Protein AF-A0A1T2L8G4-F1 (afdb_monomer_lite)

Secondary structure (DSSP, 8-state):
--HHHHHHHHHHHHHHHHHT--EEEEEEEEESS---HHHHHHHHHHHHHHHHHHHH-TTTTTTT---EEEEEEEE--TTGGGSGGGTTHHHHHTT----SSSPPEEEEEEEE--TTTTT--HHHHHHHHHHHHTT-EEE-TTS-EEESEEEEEEEEEE-S-HHHHHHHHHHHHHT-TT-EEEEEETTTT--TTTT---

Sequence (198 aa):
MNTNNINQLTNSYIEMITTNGPYRFMLTITPKYEISDNQMIQCTNLLLHFINRRLYGNKYGDNKRGLTGFIAAERQNKRSLNSECHTDINKMRKHLKFGSKQPPLHFHLLIKEDEKNSDFTTAQFRRFVAKHARKITRESSNGSYFNVFDVNGIDVTEIYDVNGISEYIAKNLENNESSSIHPFDFGGFCFIAEEIRR

pLDDT: mean 75.33, std 19.03, range [31.2, 96.62]

Structure (mmCIF, N/CA/C/O backbone):
data_AF-A0A1T2L8G4-F1
#
_entry.id   AF-A0A1T2L8G4-F1
#
loop_
_atom_site.group_PDB
_atom_site.id
_atom_site.type_symbol
_atom_site.label_atom_id
_atom_site.label_alt_id
_atom_site.label_comp_id
_atom_site.label_asym_id
_atom_site.label_entity_id
_atom_site.label_seq_id
_atom_site.pdbx_PDB_ins_code
_atom_site.Cartn_x
_atom_site.Cartn_y
_atom_site.Cartn_z
_atom_site.occupancy
_atom_site.B_iso_or_equiv
_atom_site.auth_seq_id
_atom_site.auth_comp_id
_atom_site.auth_asym_id
_atom_site.auth_atom_id
_atom_site.pdbx_PDB_model_num
ATOM 1 N N . MET A 1 1 ? 27.817 -1.431 11.817 1.00 50.62 1 MET A N 1
ATOM 2 C CA . MET A 1 1 ? 27.063 -0.546 12.735 1.00 50.62 1 MET A CA 1
ATOM 3 C C . MET A 1 1 ? 27.129 -1.125 14.145 1.00 50.62 1 MET A C 1
ATOM 5 O O . MET A 1 1 ? 27.208 -2.339 14.266 1.00 50.62 1 MET A O 1
ATOM 9 N N . ASN A 1 2 ? 27.178 -0.288 15.187 1.00 49.03 2 ASN A N 1
ATOM 10 C CA . ASN A 1 2 ? 27.258 -0.728 16.587 1.00 49.03 2 ASN A CA 1
ATOM 11 C C . ASN A 1 2 ? 25.889 -1.273 17.047 1.00 49.03 2 ASN A C 1
ATOM 13 O O . ASN A 1 2 ? 24.879 -0.616 16.799 1.00 49.03 2 ASN A O 1
ATOM 17 N N . THR A 1 3 ? 25.840 -2.429 17.713 1.00 59.25 3 THR A N 1
ATOM 18 C CA . THR A 1 3 ? 24.593 -3.117 18.118 1.00 59.25 3 THR A CA 1
ATOM 19 C C . THR A 1 3 ? 23.676 -2.227 18.966 1.00 59.25 3 THR A C 1
ATOM 21 O O . THR A 1 3 ? 22.457 -2.274 18.830 1.00 59.25 3 THR A O 1
ATOM 24 N N . ASN A 1 4 ? 24.261 -1.335 19.772 1.00 62.06 4 ASN A N 1
ATOM 25 C CA . ASN A 1 4 ? 23.514 -0.379 20.594 1.00 62.06 4 ASN A CA 1
ATOM 26 C C . ASN A 1 4 ? 22.752 0.674 19.766 1.00 62.06 4 ASN A C 1
ATOM 28 O O . ASN A 1 4 ? 21.673 1.087 20.175 1.00 62.06 4 ASN A O 1
ATOM 32 N N . ASN A 1 5 ? 23.265 1.067 18.594 1.00 61.00 5 ASN A N 1
ATOM 33 C CA . ASN A 1 5 ? 22.595 2.038 17.718 1.00 61.00 5 ASN A CA 1
ATOM 34 C C . ASN A 1 5 ? 21.434 1.400 16.941 1.00 61.00 5 ASN A C 1
ATOM 36 O O . ASN A 1 5 ? 20.448 2.074 16.662 1.00 61.00 5 ASN A O 1
ATOM 40 N N . ILE A 1 6 ? 21.543 0.109 16.609 1.00 60.53 6 ILE A N 1
ATOM 41 C CA . ILE A 1 6 ? 20.490 -0.638 15.905 1.00 60.53 6 ILE A CA 1
ATOM 42 C C . ILE A 1 6 ? 19.274 -0.804 16.824 1.00 60.53 6 ILE A C 1
ATOM 44 O O . ILE A 1 6 ? 18.177 -0.394 16.463 1.00 60.53 6 ILE A O 1
ATOM 48 N N . ASN A 1 7 ? 19.489 -1.269 18.060 1.00 68.81 7 ASN A N 1
ATOM 49 C CA . ASN A 1 7 ? 18.409 -1.428 19.040 1.00 68.81 7 ASN A CA 1
ATOM 50 C C . ASN A 1 7 ? 17.695 -0.099 19.355 1.00 68.81 7 ASN A C 1
ATOM 52 O O . ASN A 1 7 ? 16.482 -0.074 19.548 1.00 68.81 7 ASN A O 1
ATOM 56 N N . GLN A 1 8 ? 18.431 1.018 19.394 1.00 70.06 8 GLN A N 1
ATOM 57 C CA . GLN A 1 8 ? 17.847 2.349 19.595 1.00 70.06 8 GLN A CA 1
ATOM 58 C C . GLN A 1 8 ? 16.968 2.787 18.416 1.00 70.06 8 GLN A C 1
ATOM 60 O O . GLN A 1 8 ? 15.869 3.295 18.635 1.00 70.06 8 GLN A O 1
ATOM 65 N N . LEU A 1 9 ? 17.417 2.561 17.178 1.00 67.81 9 LEU A N 1
ATOM 66 C CA . LEU A 1 9 ? 16.655 2.909 15.980 1.00 67.81 9 LEU A CA 1
ATOM 67 C C . LEU A 1 9 ? 15.356 2.092 15.884 1.00 67.81 9 LEU A C 1
ATOM 69 O O . LEU A 1 9 ? 14.286 2.646 15.641 1.00 67.81 9 LEU A O 1
ATOM 73 N N . THR A 1 10 ? 15.424 0.796 16.161 1.00 72.00 10 THR A N 1
ATOM 74 C CA . THR A 1 10 ? 14.270 -0.116 16.143 1.00 72.00 10 THR A CA 1
ATOM 75 C C . THR A 1 10 ? 13.221 0.271 17.168 1.00 72.00 10 THR A C 1
ATOM 77 O O . THR A 1 10 ? 12.044 0.383 16.827 1.00 72.00 10 THR A O 1
ATOM 80 N N . ASN A 1 11 ? 13.646 0.584 18.393 1.00 79.81 11 ASN A N 1
ATOM 81 C CA . ASN A 1 11 ? 12.738 1.090 19.417 1.00 79.81 11 ASN A CA 1
ATOM 82 C C . ASN A 1 11 ? 12.094 2.418 18.997 1.00 79.81 11 ASN A C 1
ATOM 84 O O . ASN A 1 11 ? 10.899 2.592 19.211 1.00 79.81 11 ASN A O 1
ATOM 88 N N . SER A 1 12 ? 12.839 3.313 18.333 1.00 77.44 12 SER A N 1
ATOM 89 C CA . SER A 1 12 ? 12.280 4.580 17.840 1.00 77.44 12 SER A CA 1
ATOM 90 C C . SER A 1 12 ? 11.215 4.380 16.753 1.00 77.44 12 SER A C 1
ATOM 92 O O . SER A 1 12 ? 10.204 5.080 16.748 1.00 77.44 12 SER A O 1
ATOM 94 N N . TYR A 1 13 ? 11.378 3.388 15.869 1.00 75.19 13 TYR A N 1
ATOM 95 C CA . TYR A 1 13 ? 10.356 3.052 14.874 1.00 75.19 13 TYR A CA 1
ATOM 96 C C . TYR A 1 13 ? 9.127 2.408 15.503 1.00 75.19 13 TYR A C 1
ATOM 98 O O . TYR A 1 13 ? 8.007 2.753 15.125 1.00 75.19 13 TYR A O 1
ATOM 106 N N . ILE A 1 14 ? 9.322 1.514 16.474 1.00 82.50 14 ILE A N 1
ATOM 107 C CA . ILE A 1 14 ? 8.217 0.910 17.219 1.00 82.50 14 ILE A CA 1
ATOM 108 C C . ILE A 1 14 ? 7.421 1.996 17.946 1.00 82.50 14 ILE A C 1
ATOM 110 O O . ILE A 1 14 ? 6.202 2.068 17.788 1.00 82.50 14 ILE A O 1
ATOM 114 N N . GLU A 1 15 ? 8.094 2.881 18.680 1.00 84.12 15 GLU A N 1
ATOM 115 C CA . GLU A 1 15 ? 7.474 4.008 19.382 1.00 84.12 15 GLU A CA 1
ATOM 116 C C . GLU A 1 15 ? 6.725 4.938 18.417 1.00 84.12 15 GLU A C 1
ATOM 118 O O . GLU A 1 15 ? 5.571 5.295 18.661 1.00 84.12 15 GLU A O 1
ATOM 123 N N . MET A 1 16 ? 7.335 5.278 17.279 1.00 80.62 16 MET A N 1
ATOM 124 C CA . MET A 1 16 ? 6.703 6.115 16.261 1.00 80.62 16 MET A CA 1
ATOM 125 C C . MET A 1 16 ? 5.426 5.471 15.706 1.00 80.62 16 MET A C 1
ATOM 127 O O . MET A 1 16 ? 4.393 6.140 15.637 1.00 80.62 16 MET A O 1
ATOM 131 N N . ILE A 1 17 ? 5.471 4.193 15.311 1.00 82.56 17 ILE A N 1
ATOM 132 C CA . ILE A 1 17 ? 4.307 3.500 14.747 1.00 82.56 17 ILE A CA 1
ATOM 133 C C . ILE A 1 17 ? 3.209 3.405 15.809 1.00 82.56 17 ILE A C 1
ATOM 135 O O . ILE A 1 17 ? 2.096 3.875 15.568 1.00 82.56 17 ILE A O 1
ATOM 139 N N . THR A 1 18 ? 3.519 2.863 16.987 1.00 84.56 18 THR A N 1
ATOM 140 C CA . THR A 1 18 ? 2.555 2.657 18.081 1.00 84.56 18 THR A CA 1
ATOM 141 C C . THR A 1 18 ? 1.878 3.956 18.525 1.00 84.56 18 THR A C 1
ATOM 143 O O . THR A 1 18 ? 0.653 3.988 18.644 1.00 84.56 18 THR A O 1
ATOM 146 N N . THR A 1 19 ? 2.630 5.052 18.665 1.00 85.19 19 THR A N 1
ATOM 147 C CA . THR A 1 19 ? 2.098 6.357 19.109 1.00 85.19 19 THR A CA 1
ATOM 148 C C . THR A 1 19 ? 1.169 7.006 18.082 1.00 85.19 19 THR A C 1
ATOM 150 O O . THR A 1 19 ? 0.283 7.780 18.439 1.00 85.19 19 THR A O 1
ATOM 153 N N . ASN A 1 20 ? 1.342 6.697 16.796 1.00 82.50 20 ASN A N 1
ATOM 154 C CA . ASN A 1 20 ? 0.561 7.303 15.719 1.00 82.50 20 ASN A CA 1
ATOM 155 C C . ASN A 1 20 ? -0.641 6.457 15.264 1.00 82.50 20 ASN A C 1
ATOM 157 O O . ASN A 1 20 ? -1.310 6.846 14.303 1.00 82.50 20 ASN A O 1
ATOM 161 N N . GLY A 1 21 ? -0.934 5.332 15.919 1.00 82.44 21 GLY A N 1
ATOM 162 C CA . GLY A 1 21 ? -2.142 4.543 15.663 1.00 82.44 21 GLY A CA 1
ATOM 163 C C . GLY A 1 21 ? -3.454 5.281 16.010 1.00 82.44 21 GLY A C 1
ATOM 164 O O . GLY A 1 21 ? -3.441 6.468 16.343 1.00 82.44 21 GLY A O 1
ATOM 165 N N . PRO A 1 22 ? -4.609 4.595 15.945 1.00 89.25 22 PRO A N 1
ATOM 166 C CA . PRO A 1 22 ? -4.771 3.186 15.586 1.00 89.25 22 PRO A CA 1
ATOM 167 C C . PRO A 1 22 ? -4.656 2.939 14.074 1.00 89.25 22 PRO A C 1
ATOM 169 O O . PRO A 1 22 ? -5.082 3.755 13.253 1.00 89.25 22 PRO A O 1
ATOM 172 N N . TYR A 1 23 ? -4.104 1.780 13.708 1.00 91.00 23 TYR A N 1
ATOM 173 C CA . TYR A 1 23 ? -4.125 1.279 12.332 1.00 91.00 23 TYR A CA 1
ATOM 174 C C . TYR A 1 23 ? -5.135 0.163 12.206 1.00 91.00 23 TYR A C 1
ATOM 176 O O . TYR A 1 23 ? -5.235 -0.686 13.086 1.00 91.00 23 TYR A O 1
ATOM 184 N N . ARG A 1 24 ? -5.827 0.145 11.073 1.00 93.56 24 ARG A N 1
ATOM 185 C CA . ARG A 1 24 ? -6.810 -0.886 10.769 1.00 93.56 24 ARG A CA 1
ATOM 186 C C . ARG A 1 24 ? -6.258 -1.940 9.829 1.00 93.56 24 ARG A C 1
ATOM 188 O O . ARG A 1 24 ? -6.464 -3.130 10.034 1.00 93.56 24 ARG A O 1
ATOM 195 N N . PHE A 1 25 ? -5.549 -1.505 8.792 1.00 95.38 25 PHE A N 1
ATOM 196 C CA . PHE A 1 25 ? -5.073 -2.392 7.739 1.00 95.38 25 PHE A CA 1
ATOM 197 C C . PHE A 1 25 ? -3.581 -2.224 7.497 1.00 95.38 25 PHE A C 1
ATOM 199 O O . PHE A 1 25 ? -3.076 -1.105 7.467 1.00 95.38 25 PHE A O 1
ATOM 206 N N . MET A 1 26 ? -2.899 -3.332 7.226 1.00 93.62 26 MET A N 1
ATOM 207 C CA . MET A 1 26 ? -1.628 -3.338 6.517 1.00 93.62 26 MET A CA 1
ATOM 208 C C . MET A 1 26 ? -1.886 -3.721 5.061 1.00 93.62 26 MET A C 1
ATOM 210 O O . MET A 1 26 ? -2.364 -4.819 4.784 1.00 93.62 26 MET A O 1
ATOM 214 N N . LEU A 1 27 ? -1.548 -2.836 4.127 1.00 93.69 27 LEU A N 1
ATOM 215 C CA . LEU A 1 27 ? -1.562 -3.094 2.690 1.00 93.69 27 LEU A CA 1
ATOM 216 C C . LEU A 1 27 ? -0.140 -3.399 2.211 1.00 93.69 27 LEU A C 1
ATOM 218 O O . LEU A 1 27 ? 0.740 -2.549 2.299 1.00 93.69 27 LEU A O 1
ATOM 222 N N . THR A 1 28 ? 0.067 -4.583 1.645 1.00 91.31 28 THR A N 1
ATOM 223 C CA . THR A 1 28 ? 1.329 -4.965 1.005 1.00 91.31 28 THR A CA 1
ATOM 224 C C . THR A 1 28 ? 1.201 -4.875 -0.513 1.00 91.31 28 THR A C 1
ATOM 226 O O . THR A 1 28 ? 0.259 -5.419 -1.093 1.00 91.31 28 THR A O 1
ATOM 229 N N . ILE A 1 29 ? 2.152 -4.199 -1.164 1.00 91.19 29 ILE A N 1
ATOM 230 C CA . ILE A 1 29 ? 2.175 -3.976 -2.616 1.00 91.19 29 ILE A CA 1
ATOM 231 C C . ILE A 1 29 ? 3.494 -4.489 -3.190 1.00 91.19 29 ILE A C 1
ATOM 233 O O . ILE A 1 29 ? 4.557 -3.944 -2.904 1.00 91.19 29 ILE A O 1
ATOM 237 N N . THR A 1 30 ? 3.410 -5.496 -4.055 1.00 88.12 30 THR A N 1
ATOM 238 C CA . THR A 1 30 ? 4.541 -6.107 -4.764 1.00 88.12 30 THR A CA 1
ATOM 239 C C . THR A 1 30 ? 4.331 -5.994 -6.279 1.00 88.12 30 THR A C 1
ATOM 241 O O . THR A 1 30 ? 3.253 -6.346 -6.775 1.00 88.12 30 THR A O 1
ATOM 244 N N . PRO A 1 31 ? 5.325 -5.520 -7.052 1.00 86.88 31 PRO A N 1
ATOM 245 C CA . PRO A 1 31 ? 5.187 -5.416 -8.498 1.00 86.88 31 PRO A CA 1
ATOM 246 C C . PRO A 1 31 ? 5.194 -6.801 -9.169 1.00 86.88 31 PRO A C 1
ATOM 248 O O . PRO A 1 31 ? 5.891 -7.725 -8.755 1.00 86.88 31 PRO A O 1
ATOM 251 N N . LYS A 1 32 ? 4.422 -6.935 -10.253 1.00 84.56 32 LYS A N 1
ATOM 252 C CA . LYS A 1 32 ? 4.339 -8.140 -11.098 1.00 84.56 32 LYS A CA 1
ATOM 253 C C . LYS A 1 32 ? 5.574 -8.334 -11.976 1.00 84.56 32 LYS A C 1
ATOM 255 O O . LYS A 1 32 ? 5.778 -9.416 -12.507 1.00 84.56 32 LYS A O 1
ATOM 260 N N . TYR A 1 33 ? 6.362 -7.294 -12.194 1.00 80.75 33 TYR A N 1
ATOM 261 C CA . TYR A 1 33 ? 7.574 -7.359 -12.997 1.00 80.75 33 TYR A CA 1
ATOM 262 C C . TYR A 1 33 ? 8.659 -6.545 -12.324 1.00 80.75 33 TYR A C 1
ATOM 264 O O . TYR A 1 33 ? 8.385 -5.690 -11.483 1.00 80.75 33 TYR A O 1
ATOM 272 N N . GLU A 1 34 ? 9.893 -6.801 -12.726 1.00 79.81 34 GLU A N 1
ATOM 273 C CA . GLU A 1 34 ? 10.997 -5.962 -12.313 1.00 79.81 34 GLU A CA 1
ATOM 274 C C . GLU A 1 34 ? 10.817 -4.547 -12.875 1.00 79.81 34 GLU A C 1
ATOM 276 O O . GLU A 1 34 ? 10.698 -4.349 -14.086 1.00 79.81 34 GLU A O 1
ATOM 281 N N . ILE A 1 35 ? 10.764 -3.571 -11.976 1.00 83.31 35 ILE A N 1
ATOM 282 C CA . ILE A 1 35 ? 10.683 -2.146 -12.284 1.00 83.31 35 ILE A CA 1
ATOM 283 C C . ILE A 1 35 ? 11.677 -1.414 -11.387 1.00 83.31 35 ILE A C 1
ATOM 285 O O . ILE A 1 35 ? 12.026 -1.910 -10.316 1.00 83.31 35 ILE A O 1
ATOM 289 N N . SER A 1 36 ? 12.141 -0.240 -11.811 1.00 84.50 36 SER A N 1
ATOM 290 C CA . SER A 1 36 ? 13.030 0.557 -10.961 1.00 84.50 36 SER A CA 1
ATOM 291 C C . SER A 1 36 ? 12.295 1.075 -9.724 1.00 84.50 36 SER A C 1
ATOM 293 O O . SER A 1 36 ? 11.079 1.268 -9.756 1.00 84.50 36 SER A O 1
ATOM 295 N N . ASP A 1 37 ? 13.029 1.377 -8.653 1.00 82.94 37 ASP A N 1
ATOM 296 C CA . ASP A 1 37 ? 12.437 1.919 -7.421 1.00 82.94 37 ASP A CA 1
ATOM 297 C C . ASP A 1 37 ? 11.613 3.188 -7.701 1.00 82.94 37 ASP A C 1
ATOM 299 O O . ASP A 1 37 ? 10.479 3.311 -7.247 1.00 82.94 37 ASP A O 1
ATOM 303 N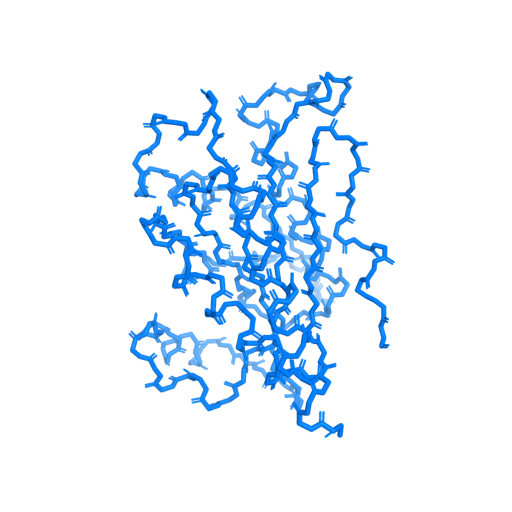 N . ASN A 1 38 ? 12.116 4.085 -8.560 1.00 83.94 38 ASN A N 1
ATOM 304 C CA . ASN A 1 38 ? 11.378 5.277 -8.996 1.00 83.94 38 ASN A CA 1
ATOM 305 C C . ASN A 1 38 ? 10.045 4.925 -9.669 1.00 83.94 38 ASN A C 1
ATOM 307 O O . ASN A 1 38 ? 9.030 5.576 -9.424 1.00 83.94 38 ASN A O 1
ATOM 311 N N . GLN A 1 39 ? 10.032 3.894 -10.516 1.00 86.88 39 GLN A N 1
ATOM 312 C CA . GLN A 1 39 ? 8.806 3.430 -11.162 1.00 86.88 39 GLN A CA 1
ATOM 313 C C . GLN A 1 39 ? 7.850 2.816 -10.135 1.00 86.88 39 GLN A C 1
ATOM 315 O O . GLN A 1 39 ? 6.650 3.072 -10.207 1.00 86.88 39 GLN A O 1
ATOM 320 N N . MET A 1 40 ? 8.363 2.060 -9.160 1.00 87.06 40 MET A N 1
ATOM 321 C CA . MET A 1 40 ? 7.571 1.483 -8.072 1.00 87.06 40 MET A CA 1
ATOM 322 C C . MET A 1 40 ? 6.919 2.572 -7.209 1.00 87.06 40 MET A C 1
ATOM 324 O O . MET A 1 40 ? 5.714 2.511 -6.949 1.00 87.06 40 MET A O 1
ATOM 328 N N . ILE A 1 41 ? 7.671 3.617 -6.853 1.00 86.38 41 ILE A N 1
ATOM 329 C CA . ILE A 1 41 ? 7.175 4.799 -6.133 1.00 86.38 41 ILE A CA 1
ATOM 330 C C . ILE A 1 41 ? 6.072 5.496 -6.940 1.00 86.38 41 ILE A C 1
ATOM 332 O O . ILE A 1 41 ? 4.980 5.731 -6.425 1.00 86.38 41 ILE A O 1
ATOM 336 N N . GLN A 1 42 ? 6.315 5.788 -8.222 1.00 88.19 42 GLN A N 1
ATOM 337 C CA . GLN A 1 42 ? 5.330 6.438 -9.098 1.00 88.19 42 GLN A CA 1
ATOM 338 C C . GLN A 1 42 ? 4.038 5.621 -9.226 1.00 88.19 42 GLN A C 1
ATOM 340 O O . GLN A 1 42 ? 2.941 6.166 -9.101 1.00 88.19 42 GLN A O 1
ATOM 345 N N . CYS A 1 43 ? 4.158 4.308 -9.433 1.00 91.19 43 CYS A N 1
ATOM 346 C CA . CYS A 1 43 ? 3.014 3.410 -9.568 1.00 91.19 43 CYS A CA 1
ATOM 347 C C . CYS A 1 43 ? 2.213 3.306 -8.265 1.00 91.19 43 CYS A C 1
ATOM 349 O O . CYS A 1 43 ? 0.982 3.295 -8.299 1.00 91.19 43 CYS A O 1
ATOM 351 N N . THR A 1 44 ? 2.897 3.282 -7.122 1.00 90.56 44 THR A N 1
ATOM 352 C CA . THR A 1 44 ? 2.265 3.242 -5.797 1.00 90.56 44 THR A CA 1
ATOM 353 C C . THR A 1 44 ? 1.544 4.551 -5.489 1.00 90.56 44 THR A C 1
ATOM 355 O O . THR A 1 44 ? 0.380 4.528 -5.094 1.00 90.56 44 THR A O 1
ATOM 358 N N . ASN A 1 45 ? 2.167 5.698 -5.773 1.00 89.06 45 ASN A N 1
ATOM 359 C CA . ASN A 1 45 ? 1.517 7.005 -5.650 1.00 89.06 45 ASN A CA 1
ATOM 360 C C . ASN A 1 45 ? 0.254 7.096 -6.523 1.00 89.06 45 ASN A C 1
ATOM 362 O O . ASN A 1 45 ? -0.783 7.571 -6.062 1.00 89.06 45 ASN A O 1
ATOM 366 N N . LEU A 1 46 ? 0.304 6.597 -7.763 1.00 91.88 46 LEU A N 1
ATOM 367 C CA . LEU A 1 46 ? -0.862 6.582 -8.650 1.00 91.88 46 LEU A CA 1
ATOM 368 C C . LEU A 1 46 ? -1.979 5.657 -8.134 1.00 91.88 46 LEU A C 1
ATOM 370 O O . LEU A 1 46 ? -3.159 6.005 -8.214 1.00 91.88 46 LEU A O 1
ATOM 374 N N . LEU A 1 47 ? -1.625 4.501 -7.565 1.00 93.25 47 LEU A N 1
ATOM 375 C CA . LEU A 1 47 ? -2.587 3.609 -6.916 1.00 93.25 47 LEU A CA 1
ATOM 376 C C . LEU A 1 47 ? -3.287 4.306 -5.743 1.00 93.25 47 LEU A C 1
ATOM 378 O O . LEU A 1 47 ? -4.518 4.301 -5.673 1.00 93.25 47 LEU A O 1
ATOM 382 N N . LEU A 1 48 ? -2.522 4.948 -4.862 1.00 91.56 48 LEU A N 1
ATOM 383 C CA . LEU A 1 48 ? -3.060 5.674 -3.710 1.00 91.56 48 LEU A CA 1
ATOM 384 C C . LEU A 1 48 ? -3.919 6.861 -4.144 1.00 91.56 48 LEU A C 1
ATOM 386 O O . LEU A 1 48 ? -4.986 7.079 -3.574 1.00 91.56 48 LEU A O 1
ATOM 390 N N . HIS A 1 49 ? -3.537 7.560 -5.215 1.00 90.75 49 HIS A N 1
ATOM 391 C CA . HIS A 1 49 ? -4.379 8.582 -5.830 1.00 90.75 49 HIS A CA 1
ATOM 392 C C . HIS A 1 49 ? -5.740 8.018 -6.261 1.00 90.75 49 HIS A C 1
ATOM 394 O O . HIS A 1 49 ? -6.781 8.590 -5.934 1.00 90.75 49 HIS A O 1
ATOM 400 N N . PHE A 1 50 ? -5.767 6.877 -6.956 1.00 92.88 50 PHE A N 1
ATOM 401 C CA . PHE A 1 50 ? -7.023 6.253 -7.380 1.00 92.88 50 PHE A CA 1
ATOM 402 C C . PHE A 1 50 ? -7.882 5.766 -6.214 1.00 92.88 50 PHE A C 1
ATOM 404 O O . PHE A 1 50 ? -9.105 5.917 -6.261 1.00 92.88 50 PHE A O 1
ATOM 411 N N . ILE A 1 51 ? -7.257 5.212 -5.176 1.00 94.06 51 ILE A N 1
ATOM 412 C CA . ILE A 1 51 ? -7.935 4.807 -3.944 1.00 94.06 51 ILE A CA 1
ATOM 413 C C . ILE A 1 51 ? -8.569 6.025 -3.263 1.00 94.06 51 ILE A C 1
ATOM 415 O O . ILE A 1 51 ? -9.781 6.035 -3.042 1.00 94.06 51 ILE A O 1
ATOM 419 N N . ASN A 1 52 ? -7.787 7.077 -3.013 1.00 92.75 52 ASN A N 1
ATOM 420 C CA . ASN A 1 52 ? -8.260 8.285 -2.341 1.00 92.75 52 ASN A CA 1
ATOM 421 C C . ASN A 1 52 ? -9.360 8.986 -3.133 1.00 92.75 52 ASN A C 1
ATOM 423 O O . ASN A 1 52 ? -10.418 9.303 -2.593 1.00 92.75 52 ASN A O 1
ATOM 427 N N . ARG A 1 53 ? -9.179 9.134 -4.447 1.00 92.12 53 ARG A N 1
ATOM 428 C CA . ARG A 1 53 ? -10.205 9.696 -5.328 1.00 92.12 53 ARG A CA 1
ATOM 429 C C . ARG A 1 53 ? -11.521 8.926 -5.247 1.00 92.12 53 ARG A C 1
ATOM 431 O O . ARG A 1 53 ? -12.591 9.521 -5.355 1.00 92.12 53 ARG A O 1
ATOM 438 N N . ARG A 1 54 ? -11.463 7.604 -5.064 1.00 94.56 54 ARG A N 1
ATOM 439 C CA . ARG A 1 54 ? -12.662 6.770 -4.965 1.00 94.56 54 ARG A CA 1
ATOM 440 C C . ARG A 1 54 ? -13.323 6.818 -3.585 1.00 94.56 54 ARG A C 1
ATOM 442 O O . ARG A 1 54 ? -14.550 6.705 -3.545 1.00 94.56 54 ARG A O 1
ATOM 449 N N . LEU A 1 55 ? -12.554 6.950 -2.506 1.00 93.38 55 LEU A N 1
ATOM 450 C CA . LEU A 1 55 ? -13.063 7.007 -1.128 1.00 93.38 55 LEU A CA 1
ATOM 451 C C . LEU A 1 55 ? -13.561 8.408 -0.738 1.00 93.38 55 LEU A C 1
ATOM 453 O O . LEU A 1 55 ? -14.646 8.541 -0.178 1.00 93.38 55 LEU A O 1
ATOM 457 N N . TYR A 1 56 ? -12.807 9.452 -1.086 1.00 92.31 56 TYR A N 1
ATOM 458 C CA . TYR A 1 56 ? -13.038 10.832 -0.633 1.00 92.31 56 TYR A CA 1
ATOM 459 C C . TYR A 1 56 ? -13.486 11.779 -1.759 1.00 92.31 56 TYR A C 1
ATOM 461 O O . TYR A 1 56 ? -13.814 12.938 -1.506 1.00 92.31 56 TYR A O 1
ATOM 469 N N . GLY A 1 57 ? -13.530 11.298 -3.006 1.00 92.12 57 GLY A N 1
ATOM 470 C CA . GLY A 1 57 ? -13.963 12.067 -4.174 1.00 92.12 57 GLY A CA 1
ATOM 471 C C . GLY A 1 57 ? -12.833 12.816 -4.890 1.00 92.12 57 GLY A C 1
ATOM 472 O O . GLY A 1 57 ? -11.668 12.773 -4.508 1.00 92.12 57 GLY A O 1
ATOM 473 N N . ASN A 1 58 ? -13.177 13.523 -5.972 1.00 88.06 58 ASN A N 1
ATOM 474 C CA . ASN A 1 58 ? -12.197 14.152 -6.875 1.00 88.06 58 ASN A CA 1
ATOM 475 C C . ASN A 1 58 ? -11.371 15.284 -6.239 1.00 88.06 58 ASN A C 1
ATOM 477 O O . ASN A 1 58 ? -10.286 15.566 -6.730 1.00 88.06 58 ASN A O 1
ATOM 481 N N . LYS A 1 59 ? -11.874 15.915 -5.172 1.00 85.81 59 LYS A N 1
ATOM 482 C CA . LYS A 1 59 ? -11.240 17.055 -4.485 1.00 85.81 59 LYS A CA 1
ATOM 483 C C . LYS A 1 59 ? -10.621 16.662 -3.140 1.00 85.81 59 LYS A C 1
ATOM 485 O O . LYS A 1 59 ? -10.564 17.472 -2.221 1.00 85.81 59 LYS A O 1
ATOM 490 N N . TYR A 1 60 ? -10.227 15.396 -2.987 1.00 85.19 60 TYR A N 1
ATOM 491 C CA . TYR A 1 60 ? -9.674 14.904 -1.723 1.00 85.19 60 TYR A CA 1
ATOM 492 C C . TYR A 1 60 ? -8.410 15.681 -1.310 1.00 85.19 60 TYR A C 1
ATOM 494 O O . TYR A 1 60 ? -8.293 16.066 -0.151 1.00 85.19 60 TYR A O 1
ATOM 502 N N . GLY A 1 61 ? -7.539 16.008 -2.276 1.00 78.19 61 GLY A N 1
ATOM 503 C CA . GLY A 1 61 ? -6.331 16.807 -2.046 1.00 78.19 61 GLY A CA 1
ATOM 504 C C . GLY A 1 61 ? -6.631 18.236 -1.585 1.00 78.19 61 GLY A C 1
ATOM 505 O O . GLY A 1 61 ? -6.064 18.682 -0.594 1.00 78.19 61 GLY A O 1
ATOM 506 N N . ASP A 1 62 ? -7.575 18.925 -2.235 1.00 79.88 62 ASP A N 1
ATOM 507 C CA . ASP A 1 62 ? -7.956 20.304 -1.879 1.00 79.88 62 ASP A CA 1
ATOM 508 C C . ASP A 1 62 ? -8.572 20.384 -0.474 1.00 79.88 62 ASP A C 1
ATOM 510 O O . ASP A 1 62 ? -8.325 21.318 0.285 1.00 79.88 62 ASP A O 1
ATOM 514 N N . ASN A 1 63 ? -9.372 19.375 -0.120 1.00 78.56 63 ASN A N 1
ATOM 515 C CA . ASN A 1 63 ? -10.089 19.306 1.155 1.00 78.56 63 ASN A CA 1
ATOM 516 C C . ASN A 1 63 ? -9.247 18.753 2.297 1.00 78.56 63 ASN A C 1
ATOM 518 O O . ASN A 1 63 ? -9.763 18.560 3.398 1.00 78.56 63 ASN A O 1
ATOM 522 N N . LYS A 1 64 ? -7.985 18.450 2.015 1.00 82.19 64 LYS A N 1
ATOM 523 C CA . LYS A 1 64 ? -7.077 17.811 2.939 1.00 82.19 64 LYS A CA 1
ATOM 524 C C . LYS A 1 64 ? -7.594 16.504 3.551 1.00 82.19 64 LYS A C 1
ATOM 526 O O . LYS A 1 64 ? -7.514 16.277 4.754 1.00 82.19 64 LYS A O 1
ATOM 531 N N . ARG A 1 65 ? -8.185 15.646 2.717 1.00 83.38 65 ARG A N 1
ATOM 532 C CA . ARG A 1 65 ? -8.767 14.355 3.119 1.00 83.38 65 ARG A CA 1
ATOM 533 C C . ARG A 1 65 ? -8.103 13.225 2.361 1.00 83.38 65 ARG A C 1
ATOM 535 O O . ARG A 1 65 ? -7.945 13.324 1.154 1.00 83.38 65 ARG A O 1
ATOM 542 N N . GLY A 1 66 ? -7.794 12.126 3.026 1.00 88.94 66 GLY A N 1
ATOM 543 C CA . GLY A 1 66 ? -7.228 10.952 2.379 1.00 88.94 66 GLY A CA 1
ATOM 544 C C . GLY A 1 66 ? -6.884 9.881 3.395 1.00 88.94 66 GLY A C 1
ATOM 545 O O . GLY A 1 66 ? -6.923 10.125 4.598 1.00 88.94 66 GLY A O 1
ATOM 546 N N . LEU A 1 67 ? -6.502 8.709 2.896 1.00 91.12 67 LEU A N 1
ATOM 547 C CA . LEU A 1 67 ? -5.865 7.704 3.729 1.00 91.12 67 LEU A CA 1
ATOM 548 C C . LEU A 1 67 ? -4.591 8.291 4.344 1.00 91.12 67 LEU A C 1
ATOM 550 O O . LEU A 1 67 ? -3.802 8.953 3.661 1.00 91.12 67 LEU A O 1
ATOM 554 N N . THR A 1 68 ? -4.381 7.992 5.618 1.00 90.25 68 THR A N 1
ATOM 555 C CA . THR A 1 68 ? -3.200 8.394 6.387 1.00 90.25 68 THR A CA 1
ATOM 556 C C . THR A 1 68 ? -2.562 7.173 7.034 1.00 90.25 68 THR A C 1
ATOM 558 O O . THR A 1 68 ? -3.222 6.145 7.220 1.00 90.25 68 THR A O 1
ATOM 561 N N . GLY A 1 69 ? -1.275 7.267 7.365 1.00 89.12 69 GLY A N 1
ATOM 562 C CA . GLY A 1 69 ? -0.566 6.208 8.076 1.00 89.12 69 GLY A CA 1
ATOM 563 C C . GLY A 1 69 ? 0.933 6.191 7.804 1.00 89.12 69 GLY A C 1
ATOM 564 O O . GLY A 1 69 ? 1.541 7.251 7.695 1.00 89.12 69 GLY A O 1
ATOM 565 N N . PHE A 1 70 ? 1.531 5.001 7.731 1.00 85.56 70 PHE A N 1
ATOM 566 C CA . PHE A 1 70 ? 2.972 4.823 7.507 1.00 85.56 70 PHE A CA 1
ATOM 567 C C . PHE A 1 70 ? 3.246 3.922 6.328 1.00 85.56 70 PHE A C 1
ATOM 569 O O . PHE A 1 70 ? 2.571 2.914 6.144 1.00 85.56 70 PHE A O 1
ATOM 576 N N . ILE A 1 71 ? 4.279 4.253 5.566 1.00 85.94 71 ILE A N 1
ATOM 577 C CA . ILE A 1 71 ? 4.792 3.391 4.516 1.00 85.94 71 ILE A CA 1
ATOM 578 C C . ILE A 1 71 ? 6.201 2.949 4.872 1.00 85.94 71 ILE A C 1
ATOM 580 O O . ILE A 1 71 ? 7.057 3.773 5.176 1.00 85.94 71 ILE A O 1
ATOM 584 N N . ALA A 1 72 ? 6.429 1.645 4.814 1.00 83.94 72 ALA A N 1
ATOM 585 C CA . ALA A 1 72 ? 7.742 1.038 4.873 1.00 83.94 72 ALA A CA 1
ATOM 586 C C . ALA A 1 72 ? 8.084 0.457 3.499 1.00 83.94 72 ALA A C 1
ATOM 588 O O . ALA A 1 72 ? 7.286 -0.265 2.893 1.00 83.94 72 ALA A O 1
ATOM 589 N N . ALA A 1 73 ? 9.264 0.800 3.001 1.00 83.31 73 ALA A N 1
ATOM 590 C CA . ALA A 1 73 ? 9.835 0.280 1.774 1.00 83.31 73 ALA A CA 1
ATOM 591 C C . ALA A 1 73 ? 10.827 -0.827 2.124 1.00 83.31 73 ALA A C 1
ATOM 593 O O . ALA A 1 73 ? 11.761 -0.605 2.892 1.00 83.31 73 ALA A O 1
ATOM 594 N N . GLU A 1 74 ? 10.642 -2.011 1.555 1.00 76.69 74 GLU A N 1
ATOM 595 C CA . GLU A 1 74 ? 11.501 -3.158 1.824 1.00 76.69 74 GLU A CA 1
ATOM 596 C C . GLU A 1 74 ? 11.899 -3.817 0.501 1.00 76.69 74 GLU A C 1
ATOM 598 O O . GLU A 1 74 ? 11.099 -3.933 -0.429 1.00 76.69 74 GLU A O 1
ATOM 603 N N . ARG A 1 75 ? 13.155 -4.258 0.392 1.00 75.06 75 ARG A N 1
ATOM 604 C CA . ARG A 1 75 ? 13.555 -5.158 -0.691 1.00 75.06 75 ARG A CA 1
ATOM 605 C C . ARG A 1 75 ? 13.310 -6.598 -0.256 1.00 75.06 75 ARG A C 1
ATOM 607 O O . ARG A 1 75 ? 13.789 -7.003 0.800 1.00 75.06 75 ARG A O 1
ATOM 614 N N . GLN A 1 76 ? 12.637 -7.396 -1.087 1.00 6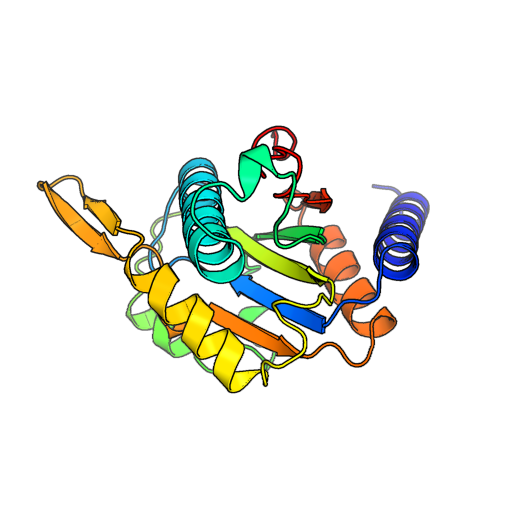5.44 76 GLN A N 1
ATOM 615 C CA . GLN A 1 76 ? 12.354 -8.804 -0.768 1.00 65.44 76 GLN A CA 1
ATOM 616 C C . GLN A 1 76 ? 13.635 -9.624 -0.577 1.00 65.44 76 GLN A C 1
ATOM 618 O O . GLN A 1 76 ? 14.219 -10.133 -1.534 1.00 65.44 76 GLN A O 1
ATOM 623 N N . ASN A 1 77 ? 14.085 -9.820 0.660 1.00 57.69 77 ASN A N 1
ATOM 624 C CA . ASN A 1 77 ? 15.293 -10.598 0.901 1.00 57.69 77 ASN A CA 1
ATOM 625 C C . ASN A 1 77 ? 15.109 -12.052 0.426 1.00 57.69 77 ASN A C 1
ATOM 627 O O . ASN A 1 77 ? 14.141 -12.723 0.789 1.00 57.69 77 ASN A O 1
ATOM 631 N N . LYS A 1 78 ? 16.077 -12.591 -0.338 1.00 48.94 78 LYS A N 1
ATOM 632 C CA . LYS A 1 78 ? 16.016 -13.961 -0.904 1.00 48.94 78 LYS A CA 1
ATOM 633 C C . LYS A 1 78 ? 15.753 -15.058 0.145 1.00 48.94 78 LYS A C 1
ATOM 635 O O . LYS A 1 78 ? 15.288 -16.131 -0.227 1.00 48.94 78 LYS A O 1
ATOM 640 N N . ARG A 1 79 ? 16.067 -14.803 1.424 1.00 39.53 79 ARG A N 1
ATOM 641 C CA . ARG A 1 79 ? 15.887 -15.723 2.564 1.00 39.53 79 ARG A CA 1
ATOM 642 C C . ARG A 1 79 ? 14.509 -15.641 3.247 1.00 39.53 79 ARG A C 1
ATOM 644 O O . ARG A 1 79 ? 14.107 -16.629 3.846 1.00 39.53 79 ARG A O 1
ATOM 651 N N . SER A 1 80 ? 13.774 -14.530 3.122 1.00 42.19 80 SER A N 1
ATOM 652 C CA . SER A 1 80 ? 12.423 -14.349 3.707 1.00 42.19 80 SER A CA 1
ATOM 653 C C . SER A 1 80 ? 11.330 -15.138 2.953 1.00 42.19 80 SER A C 1
ATOM 655 O O . SER A 1 80 ? 10.272 -15.466 3.488 1.00 42.19 80 SER A O 1
ATOM 657 N N . LEU A 1 81 ? 11.644 -15.564 1.724 1.00 41.16 81 LEU A N 1
ATOM 658 C CA . LEU A 1 81 ? 10.782 -16.325 0.808 1.00 41.16 81 LEU A CA 1
ATOM 659 C C . LEU A 1 81 ? 10.430 -17.755 1.264 1.00 41.16 81 LEU A C 1
ATOM 661 O O . LEU A 1 81 ? 9.651 -18.424 0.589 1.00 41.16 81 LEU A O 1
ATOM 665 N N . ASN A 1 82 ? 11.005 -18.219 2.376 1.00 35.38 82 ASN A N 1
ATOM 666 C CA . ASN A 1 82 ? 10.682 -19.507 2.994 1.00 35.38 82 ASN A CA 1
ATOM 667 C C . ASN A 1 82 ? 9.773 -19.367 4.227 1.00 35.38 82 ASN A C 1
ATOM 669 O O . ASN A 1 82 ? 9.404 -20.385 4.805 1.00 35.38 82 ASN A O 1
ATOM 673 N N . SER A 1 83 ? 9.430 -18.143 4.650 1.00 36.50 83 SER A N 1
ATOM 674 C CA . SER A 1 83 ? 8.446 -17.939 5.715 1.00 36.50 83 SER A CA 1
ATOM 675 C C . SER A 1 83 ? 7.031 -17.989 5.129 1.00 36.50 83 SER A C 1
ATOM 677 O O . SER A 1 83 ? 6.753 -17.462 4.050 1.00 36.50 83 SER A O 1
ATOM 679 N N . GLU A 1 84 ? 6.143 -18.693 5.820 1.00 37.88 84 GLU A N 1
ATOM 680 C CA . GLU A 1 84 ? 4.872 -19.244 5.328 1.00 37.88 84 GLU A CA 1
ATOM 681 C C . GLU A 1 84 ? 3.812 -18.208 4.888 1.00 37.88 84 GLU A C 1
ATOM 683 O O . GLU A 1 84 ? 2.764 -18.585 4.368 1.00 37.88 84 GLU A O 1
ATOM 688 N N . CYS A 1 85 ? 4.097 -16.904 4.995 1.00 38.84 85 CYS A N 1
ATOM 689 C CA . CYS A 1 85 ? 3.236 -15.814 4.516 1.00 38.84 85 CYS A CA 1
ATOM 690 C C . CYS A 1 85 ? 3.193 -15.702 2.971 1.00 38.84 85 CYS A C 1
ATOM 692 O O . CYS A 1 85 ? 2.309 -15.071 2.397 1.00 38.84 85 CYS A O 1
ATOM 694 N N . HIS A 1 86 ? 4.126 -16.349 2.264 1.00 42.28 86 HIS A N 1
ATOM 695 C CA . HIS A 1 86 ? 4.330 -16.179 0.820 1.00 42.28 86 HIS A CA 1
ATOM 696 C C . HIS A 1 86 ? 4.135 -17.463 -0.002 1.00 42.28 86 HIS A C 1
ATOM 698 O O . HIS A 1 86 ? 4.863 -17.715 -0.968 1.00 42.28 86 HIS A O 1
ATOM 704 N N . THR A 1 87 ? 3.135 -18.282 0.333 1.00 37.41 87 THR A N 1
ATOM 705 C CA . THR A 1 87 ? 2.816 -19.518 -0.414 1.00 37.41 87 THR A CA 1
ATOM 706 C C . THR A 1 87 ? 2.547 -19.288 -1.912 1.00 37.41 87 THR A C 1
ATOM 708 O O . THR A 1 87 ? 2.804 -20.185 -2.718 1.00 37.41 87 THR A O 1
ATOM 711 N N . ASP A 1 88 ? 2.167 -18.076 -2.332 1.00 45.69 88 ASP A N 1
ATOM 712 C CA . ASP A 1 88 ? 1.993 -17.725 -3.750 1.00 45.69 88 ASP A CA 1
ATOM 713 C C . ASP A 1 88 ? 3.244 -17.151 -4.447 1.00 45.69 88 ASP A C 1
ATOM 715 O O . ASP A 1 88 ? 3.287 -17.103 -5.680 1.00 45.69 88 ASP A O 1
ATOM 719 N N . ILE A 1 89 ? 4.323 -16.799 -3.735 1.00 43.00 89 ILE A N 1
ATOM 720 C CA . ILE A 1 89 ? 5.518 -16.230 -4.389 1.00 43.00 89 ILE A CA 1
ATOM 721 C C . ILE A 1 89 ? 6.326 -17.297 -5.137 1.00 43.00 89 ILE A C 1
ATOM 723 O O . ILE A 1 89 ? 6.895 -17.013 -6.192 1.00 43.00 89 ILE A O 1
ATOM 727 N N . ASN A 1 90 ? 6.312 -18.556 -4.691 1.00 39.84 90 ASN A N 1
ATOM 728 C CA . ASN A 1 90 ? 6.913 -19.648 -5.466 1.00 39.84 90 ASN A CA 1
ATOM 729 C C . ASN A 1 90 ? 6.168 -19.905 -6.793 1.00 39.84 90 ASN A C 1
ATOM 731 O O . ASN A 1 90 ? 6.798 -20.301 -7.777 1.00 39.84 90 ASN A O 1
ATOM 735 N N . LYS A 1 91 ? 4.864 -19.593 -6.875 1.00 42.50 91 LYS A N 1
ATOM 736 C CA . LYS A 1 91 ? 4.129 -19.524 -8.153 1.00 42.50 91 LYS A CA 1
ATOM 737 C C . LYS A 1 91 ? 4.488 -18.269 -8.944 1.00 42.50 91 LYS A C 1
ATOM 739 O O . LYS A 1 91 ? 4.716 -18.370 -10.149 1.00 42.50 91 LYS A O 1
ATOM 744 N N . MET A 1 92 ? 4.609 -17.110 -8.292 1.00 42.44 92 MET A N 1
ATOM 745 C CA . MET A 1 92 ? 5.019 -15.877 -8.971 1.00 42.44 92 MET A CA 1
ATOM 746 C C . MET A 1 92 ? 6.443 -15.982 -9.542 1.00 42.44 92 MET A C 1
ATOM 748 O O . MET A 1 92 ? 6.667 -15.498 -10.643 1.00 42.44 92 MET A O 1
ATOM 752 N N . ARG A 1 93 ? 7.379 -16.708 -8.911 1.00 44.03 93 ARG A N 1
ATOM 753 C CA . ARG A 1 93 ? 8.736 -16.982 -9.436 1.00 44.03 93 ARG A CA 1
ATOM 754 C C . ARG A 1 93 ? 8.752 -17.663 -10.804 1.00 44.03 93 ARG A C 1
ATOM 756 O O . ARG A 1 93 ? 9.647 -17.382 -11.593 1.00 44.03 93 ARG A O 1
ATOM 763 N N . LYS A 1 94 ? 7.773 -18.522 -11.122 1.00 44.12 94 LYS A N 1
ATOM 764 C CA . LYS A 1 94 ? 7.660 -19.120 -12.469 1.00 44.12 94 LYS A CA 1
ATOM 765 C C . LYS A 1 94 ? 7.303 -18.087 -13.548 1.00 44.12 94 LYS A C 1
ATOM 767 O O . LYS A 1 94 ? 7.537 -18.344 -14.726 1.00 44.12 94 LYS A O 1
ATOM 772 N N . HIS A 1 95 ? 6.756 -16.934 -13.161 1.00 41.81 95 HIS A N 1
ATOM 773 C CA . HIS A 1 95 ? 6.316 -15.871 -14.071 1.00 41.81 95 HIS A CA 1
ATOM 774 C C . HIS A 1 95 ? 7.119 -14.565 -13.947 1.00 41.81 95 HIS A C 1
ATOM 776 O O . HIS A 1 95 ? 7.127 -13.764 -14.882 1.00 41.81 95 HIS A O 1
ATOM 782 N N . LEU A 1 96 ? 7.833 -14.370 -12.840 1.00 46.00 96 LEU A N 1
ATOM 783 C CA . LEU A 1 96 ? 8.720 -13.248 -12.577 1.00 46.00 96 LEU A CA 1
ATOM 784 C C . LEU A 1 96 ? 10.109 -13.554 -13.140 1.00 46.00 96 LEU A C 1
ATOM 786 O O . LEU A 1 96 ? 10.958 -14.153 -12.480 1.00 46.00 96 LEU A O 1
ATOM 790 N N . LYS A 1 97 ? 10.348 -13.142 -14.386 1.00 44.34 97 LYS A N 1
ATOM 791 C CA . LYS A 1 97 ? 11.687 -13.134 -14.987 1.00 44.34 97 LYS A CA 1
ATOM 792 C C . LYS A 1 97 ? 12.509 -11.993 -14.371 1.00 44.34 97 LYS A C 1
ATOM 794 O O . LYS A 1 97 ? 12.669 -10.955 -15.002 1.00 44.34 97 LYS A O 1
ATOM 799 N N . PHE A 1 98 ? 12.975 -12.151 -13.133 1.00 50.72 98 PHE A N 1
ATOM 800 C CA . PHE A 1 98 ? 13.917 -11.200 -12.538 1.00 50.72 98 PHE A CA 1
ATOM 801 C C . PHE A 1 98 ? 15.286 -11.368 -13.197 1.00 50.72 98 PHE A C 1
ATOM 803 O O . PHE A 1 98 ? 15.877 -12.448 -13.143 1.00 50.72 98 PHE A O 1
ATOM 810 N N . GLY A 1 99 ? 15.748 -10.313 -13.861 1.00 44.84 99 GLY A N 1
ATOM 811 C CA . GLY A 1 99 ? 17.032 -10.259 -14.551 1.00 44.84 99 GLY A CA 1
ATOM 812 C C . GLY A 1 99 ? 18.123 -9.568 -13.732 1.00 44.84 99 GLY A C 1
ATOM 813 O O . GLY A 1 99 ? 19.299 -9.712 -14.068 1.00 44.84 99 GLY A O 1
ATOM 814 N N . SER A 1 100 ? 17.780 -8.836 -12.664 1.00 49.66 100 SER A N 1
ATOM 815 C CA . SER A 1 100 ? 18.772 -8.130 -11.845 1.00 49.66 100 SER A CA 1
ATOM 816 C C . SER A 1 100 ? 19.277 -8.893 -10.621 1.00 49.66 100 SER A C 1
ATOM 818 O O . SER A 1 100 ? 18.708 -9.870 -10.129 1.00 49.66 100 SER A O 1
ATOM 820 N N . LYS A 1 101 ? 20.422 -8.413 -10.118 1.00 55.12 101 LYS A N 1
ATOM 821 C CA . LYS A 1 101 ? 21.099 -8.917 -8.917 1.00 55.12 101 LYS A CA 1
ATOM 822 C C . LYS A 1 101 ? 20.381 -8.537 -7.614 1.00 55.12 101 LYS A C 1
ATOM 824 O O . LYS A 1 101 ? 20.660 -9.177 -6.599 1.00 55.12 101 LYS A O 1
ATOM 829 N N . GLN A 1 102 ? 19.492 -7.539 -7.628 1.00 57.97 102 GLN A N 1
ATOM 830 C CA . GLN A 1 102 ? 18.803 -7.044 -6.435 1.00 57.97 102 GLN A CA 1
ATOM 831 C C . GLN A 1 102 ? 17.326 -7.459 -6.428 1.00 57.97 102 GLN A C 1
ATOM 833 O O . GLN A 1 102 ? 16.683 -7.457 -7.474 1.00 57.97 102 GLN A O 1
ATOM 838 N N . PRO A 1 103 ? 16.776 -7.834 -5.264 1.00 65.81 103 PRO A N 1
ATOM 839 C CA . PRO A 1 103 ? 15.362 -8.141 -5.168 1.00 65.81 103 PRO A CA 1
ATOM 840 C C . PRO A 1 103 ? 14.485 -6.897 -5.379 1.00 65.81 103 PRO A C 1
ATOM 842 O O . PRO A 1 103 ? 14.913 -5.780 -5.061 1.00 65.81 103 PRO A O 1
ATOM 845 N N . PRO A 1 104 ? 13.260 -7.083 -5.903 1.00 72.44 104 PRO A N 1
ATOM 846 C CA . PRO A 1 104 ? 12.339 -5.982 -6.144 1.00 72.44 104 PRO A CA 1
ATOM 847 C C . PRO A 1 104 ? 11.958 -5.288 -4.835 1.00 72.44 104 PRO A C 1
ATOM 849 O O . PRO A 1 104 ? 11.891 -5.915 -3.773 1.00 72.44 104 PRO A O 1
ATOM 852 N N . LEU A 1 105 ? 11.679 -3.992 -4.947 1.00 79.81 105 LEU A N 1
ATOM 853 C CA . LEU A 1 105 ? 11.086 -3.199 -3.882 1.00 79.81 105 LEU A CA 1
ATOM 854 C C . LEU A 1 105 ? 9.598 -3.552 -3.741 1.00 79.81 105 LEU A C 1
ATOM 856 O O . LEU A 1 105 ? 8.861 -3.546 -4.732 1.00 79.81 105 LEU A O 1
ATOM 860 N N . HIS A 1 106 ? 9.149 -3.818 -2.520 1.00 85.25 106 HIS A N 1
ATOM 861 C CA . HIS A 1 106 ? 7.738 -3.869 -2.148 1.00 85.25 106 HIS A CA 1
ATOM 862 C C . HIS A 1 106 ? 7.460 -2.858 -1.036 1.00 85.25 106 HIS A C 1
ATOM 864 O O . HIS A 1 106 ? 8.363 -2.431 -0.317 1.00 85.25 106 HIS A O 1
ATOM 870 N N . PHE A 1 107 ? 6.199 -2.454 -0.910 1.00 88.81 107 PHE A N 1
ATOM 871 C CA . PHE A 1 107 ? 5.774 -1.521 0.130 1.00 88.81 107 PHE A CA 1
ATOM 872 C C . PHE A 1 107 ? 4.815 -2.185 1.106 1.00 88.81 107 PHE A C 1
ATOM 874 O O . PHE A 1 107 ? 3.903 -2.897 0.684 1.00 88.81 107 PHE A O 1
ATOM 881 N N . HIS A 1 108 ? 4.986 -1.877 2.387 1.00 88.88 108 HIS A N 1
ATOM 882 C CA . HIS A 1 108 ? 4.020 -2.131 3.447 1.00 88.88 108 HIS A CA 1
ATOM 883 C C . HIS A 1 108 ? 3.426 -0.801 3.896 1.00 88.88 108 HIS A C 1
ATOM 885 O O . HIS A 1 108 ? 4.152 0.094 4.316 1.00 88.88 108 HIS A O 1
ATOM 891 N N . LEU A 1 109 ? 2.112 -0.652 3.788 1.00 91.88 109 LEU A N 1
ATOM 892 C CA . LEU A 1 109 ? 1.392 0.548 4.184 1.00 91.88 109 LEU A CA 1
ATOM 893 C C . LEU A 1 109 ? 0.522 0.219 5.387 1.00 91.88 109 LEU A C 1
ATOM 895 O O . LEU A 1 109 ? -0.459 -0.508 5.253 1.00 91.88 109 LEU A O 1
ATOM 899 N N . LEU A 1 110 ? 0.856 0.779 6.541 1.00 91.44 110 LEU A N 1
ATOM 900 C CA . LEU A 1 110 ? -0.039 0.834 7.686 1.00 91.44 110 LEU A CA 1
ATOM 901 C C . LEU A 1 110 ? -1.054 1.941 7.431 1.00 91.44 110 LEU A C 1
ATOM 903 O O . LEU A 1 110 ? -0.674 3.096 7.271 1.00 91.44 110 LEU A O 1
ATOM 907 N N . ILE A 1 111 ? -2.332 1.593 7.365 1.00 93.38 111 ILE A N 1
ATOM 908 C CA . ILE A 1 111 ? -3.429 2.511 7.065 1.00 93.38 111 ILE A CA 1
ATOM 909 C C . ILE A 1 111 ? -4.221 2.739 8.349 1.00 93.38 111 ILE A C 1
ATOM 911 O O . ILE A 1 111 ? -4.727 1.784 8.951 1.00 93.38 111 ILE A O 1
ATOM 915 N N . LYS A 1 112 ? -4.322 4.006 8.765 1.00 92.62 112 LYS A N 1
ATOM 916 C CA . LYS A 1 112 ? -5.126 4.411 9.919 1.00 92.62 112 LYS A CA 1
ATOM 917 C C . LYS A 1 112 ? -6.600 4.134 9.682 1.00 92.62 112 LYS A C 1
ATOM 919 O O . LYS A 1 112 ? -7.090 4.217 8.553 1.00 92.62 112 LYS A O 1
ATOM 924 N N . GLU A 1 113 ? -7.295 3.817 10.761 1.00 91.81 113 GLU A N 1
ATOM 925 C CA . GLU A 1 113 ? -8.748 3.742 10.726 1.00 91.81 113 GLU A CA 1
ATOM 926 C C . GLU A 1 113 ? -9.361 5.128 10.505 1.00 91.81 113 GLU A C 1
ATOM 928 O O . GLU A 1 113 ? -8.941 6.103 11.128 1.00 91.81 113 GLU A O 1
ATOM 933 N N . ASP A 1 114 ? -10.366 5.214 9.633 1.00 90.50 114 ASP A N 1
ATOM 934 C CA . ASP A 1 114 ? -11.192 6.407 9.484 1.00 90.50 114 ASP A CA 1
ATOM 935 C C . ASP A 1 114 ? -12.618 6.093 9.004 1.00 90.50 114 ASP A C 1
ATOM 937 O O . ASP A 1 114 ? -12.955 4.955 8.678 1.00 90.50 114 ASP A O 1
ATOM 941 N N . GLU A 1 115 ? -13.456 7.129 8.902 1.00 92.06 115 GLU A N 1
ATOM 942 C CA . GLU A 1 115 ? -14.864 7.012 8.490 1.00 92.06 115 GLU A CA 1
ATOM 943 C C . GLU A 1 115 ? -15.087 6.419 7.086 1.00 92.06 115 GLU A C 1
ATOM 945 O O . GLU A 1 115 ? -16.211 6.050 6.747 1.00 92.06 115 GLU A O 1
ATOM 950 N N . LYS A 1 116 ? -14.070 6.386 6.213 1.00 92.50 116 LYS A N 1
ATOM 951 C CA . LYS A 1 116 ? -14.195 5.839 4.853 1.00 92.50 116 LYS A CA 1
ATOM 952 C C . LYS A 1 116 ? -13.717 4.405 4.759 1.00 92.50 116 LYS A C 1
ATOM 954 O O . LYS A 1 116 ? -14.059 3.744 3.776 1.00 92.50 116 LYS A O 1
ATOM 959 N N . ASN A 1 117 ? -12.945 3.927 5.729 1.00 90.69 117 ASN A N 1
ATOM 960 C CA . ASN A 1 117 ? -12.440 2.562 5.751 1.00 90.69 117 ASN A CA 1
ATOM 961 C C . ASN A 1 117 ? -12.967 1.708 6.926 1.00 90.69 117 ASN A C 1
ATOM 963 O O . ASN A 1 117 ? -12.805 0.487 6.878 1.00 90.69 117 ASN A O 1
ATOM 967 N N . SER A 1 118 ? -13.674 2.307 7.893 1.00 91.19 118 SER A N 1
ATOM 968 C CA . SER A 1 118 ? -14.225 1.647 9.090 1.00 91.19 118 SER A CA 1
ATOM 969 C C . SER A 1 118 ? -15.238 0.535 8.805 1.00 91.19 118 SER A C 1
ATOM 971 O O . SER A 1 118 ? -15.398 -0.397 9.592 1.00 91.19 118 SER A O 1
ATOM 973 N N . ASP A 1 119 ? -15.927 0.600 7.668 1.00 92.56 119 ASP A N 1
ATOM 974 C CA . ASP A 1 119 ? -16.981 -0.366 7.329 1.00 92.56 119 ASP A CA 1
ATOM 975 C C . ASP A 1 119 ? -16.470 -1.500 6.437 1.00 92.56 119 ASP A C 1
ATOM 977 O O . ASP A 1 119 ? -17.194 -2.445 6.116 1.00 92.56 119 ASP A O 1
ATOM 981 N N . PHE A 1 120 ? -15.211 -1.424 6.004 1.00 95.75 120 PHE A N 1
ATOM 982 C CA . PHE A 1 120 ? -14.631 -2.487 5.208 1.00 95.75 120 PHE A CA 1
ATOM 983 C C . PHE A 1 120 ? -14.245 -3.667 6.098 1.00 95.75 120 PHE A C 1
ATOM 985 O O . PHE A 1 120 ? -13.480 -3.536 7.051 1.00 95.75 120 PHE A O 1
ATOM 992 N N . THR A 1 121 ? -14.679 -4.861 5.711 1.00 96.31 121 THR A N 1
ATOM 993 C CA . THR A 1 121 ? -13.953 -6.090 6.054 1.00 96.31 121 THR A CA 1
ATOM 994 C C . THR A 1 121 ? -12.642 -6.148 5.270 1.00 96.31 121 THR A C 1
ATOM 996 O O . THR A 1 121 ? -12.536 -5.615 4.158 1.00 96.31 121 THR A O 1
ATOM 999 N N . THR A 1 122 ? -11.666 -6.896 5.774 1.00 94.38 122 THR A N 1
ATOM 1000 C CA . THR A 1 122 ? -10.366 -7.132 5.120 1.00 94.38 122 THR A CA 1
ATOM 1001 C C . THR A 1 122 ? -10.522 -7.607 3.675 1.00 94.38 122 THR A C 1
ATOM 1003 O O . THR A 1 122 ? -9.911 -7.066 2.753 1.00 94.38 122 THR A O 1
ATOM 1006 N N . ALA A 1 123 ? -11.430 -8.557 3.428 1.00 94.81 123 ALA A N 1
ATOM 1007 C CA . ALA A 1 123 ? -11.705 -9.067 2.086 1.00 94.81 123 ALA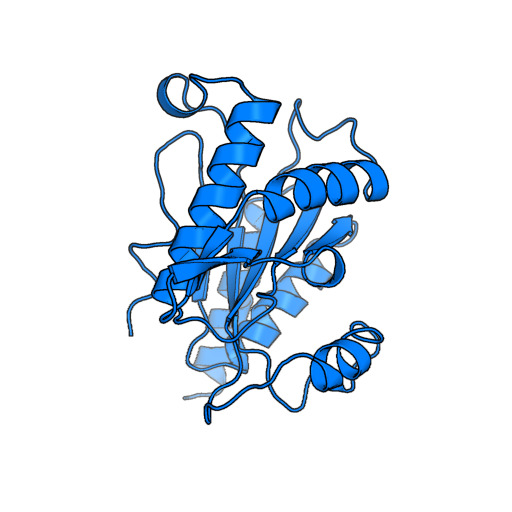 A CA 1
ATOM 1008 C C . ALA A 1 123 ? -12.356 -8.020 1.161 1.00 94.81 123 ALA A C 1
ATOM 1010 O O . ALA A 1 123 ? -12.107 -8.008 -0.050 1.00 94.81 123 ALA A O 1
ATOM 1011 N N . GLN A 1 124 ? -13.218 -7.142 1.687 1.00 96.62 124 GLN A N 1
ATOM 1012 C CA . GLN A 1 124 ? -13.771 -6.032 0.906 1.00 96.62 124 GLN A CA 1
ATOM 1013 C C . GLN A 1 124 ? -12.680 -5.012 0.569 1.00 96.62 124 GLN A C 1
ATOM 1015 O O . GLN A 1 124 ? -12.594 -4.610 -0.594 1.00 96.62 124 GLN A O 1
ATOM 1020 N N . PHE A 1 125 ? -11.822 -4.648 1.528 1.00 96.31 125 PHE A N 1
ATOM 1021 C CA . PHE A 1 125 ? -10.762 -3.668 1.296 1.00 96.31 125 PHE A CA 1
ATOM 1022 C C . PHE A 1 125 ? -9.714 -4.202 0.315 1.00 96.31 125 PHE A C 1
ATOM 1024 O O . PHE A 1 125 ? -9.382 -3.527 -0.659 1.00 96.31 125 PHE A O 1
ATOM 1031 N N . ARG A 1 126 ? -9.301 -5.470 0.454 1.00 95.44 126 ARG A N 1
ATOM 1032 C CA . ARG A 1 126 ? -8.415 -6.146 -0.508 1.00 95.44 126 ARG A CA 1
ATOM 1033 C C . ARG A 1 126 ? -8.965 -6.099 -1.929 1.00 95.44 126 ARG A C 1
ATOM 1035 O O . ARG A 1 126 ? -8.267 -5.687 -2.854 1.00 95.44 126 ARG A O 1
ATOM 1042 N N . ARG A 1 127 ? -10.234 -6.482 -2.120 1.00 95.06 127 ARG A N 1
ATOM 1043 C CA . ARG A 1 127 ? -10.892 -6.437 -3.441 1.00 95.06 127 ARG A CA 1
ATOM 1044 C C . ARG A 1 127 ? -10.980 -5.013 -3.982 1.00 95.06 127 ARG A C 1
ATOM 1046 O O . ARG A 1 127 ? -10.782 -4.800 -5.180 1.00 95.06 127 ARG A O 1
ATOM 1053 N N . PHE A 1 128 ? -11.260 -4.047 -3.112 1.00 95.75 128 PHE A N 1
ATOM 1054 C CA . PHE A 1 128 ? -11.308 -2.636 -3.460 1.00 95.75 128 PHE A CA 1
ATOM 1055 C C . PHE A 1 128 ? -9.950 -2.124 -3.961 1.00 95.75 128 PHE A C 1
ATOM 1057 O O . PHE A 1 128 ? -9.889 -1.555 -5.053 1.00 95.75 128 PHE A O 1
ATOM 1064 N N . VAL A 1 129 ? -8.860 -2.379 -3.232 1.00 95.50 129 VAL A N 1
ATOM 1065 C CA . VAL A 1 129 ? -7.498 -1.980 -3.625 1.00 95.50 129 VAL A CA 1
ATOM 1066 C C . VAL A 1 129 ? -7.072 -2.693 -4.907 1.00 95.50 129 VAL A C 1
ATOM 1068 O O . VAL A 1 129 ? -6.678 -2.042 -5.876 1.00 95.50 129 VAL A O 1
ATOM 1071 N N . ALA A 1 130 ? -7.240 -4.015 -4.972 1.00 93.56 130 ALA A N 1
ATOM 1072 C CA . ALA A 1 130 ? -6.877 -4.820 -6.134 1.00 93.56 130 ALA A CA 1
ATOM 1073 C C . ALA A 1 130 ? -7.561 -4.352 -7.431 1.00 93.56 130 ALA A C 1
ATOM 1075 O O . ALA A 1 130 ? -6.946 -4.328 -8.499 1.00 93.56 130 ALA A O 1
ATOM 1076 N N . LYS A 1 131 ? -8.829 -3.925 -7.353 1.00 94.75 131 LYS A N 1
ATOM 1077 C CA . LYS A 1 131 ? -9.556 -3.349 -8.494 1.00 94.75 131 LYS A CA 1
ATOM 1078 C C . LYS A 1 131 ? -8.877 -2.091 -9.048 1.00 94.75 131 LYS A C 1
ATOM 1080 O O . LYS A 1 131 ? -8.925 -1.868 -10.256 1.00 94.75 131 LYS A O 1
ATOM 1085 N N . HIS A 1 132 ? -8.275 -1.267 -8.193 1.00 94.75 132 HIS A N 1
ATOM 1086 C CA . HIS A 1 132 ? -7.566 -0.054 -8.607 1.00 94.75 132 HIS A CA 1
ATOM 1087 C C . HIS A 1 132 ? -6.133 -0.355 -9.047 1.00 94.75 132 HIS A C 1
ATOM 1089 O O . HIS A 1 132 ? -5.678 0.224 -10.029 1.00 94.75 132 HIS A O 1
ATOM 1095 N N . ALA A 1 133 ? -5.471 -1.324 -8.414 1.00 93.19 133 ALA A N 1
ATOM 1096 C CA . ALA A 1 133 ? -4.136 -1.784 -8.793 1.00 93.19 133 ALA A CA 1
ATOM 1097 C C . ALA A 1 133 ? -4.082 -2.285 -10.248 1.00 93.19 133 ALA A C 1
ATOM 1099 O O . ALA A 1 133 ? -3.148 -1.969 -10.981 1.00 93.19 133 ALA A O 1
ATOM 1100 N N . ARG A 1 134 ? -5.144 -2.957 -10.717 1.00 90.69 134 ARG A N 1
ATOM 1101 C CA . ARG A 1 134 ? -5.292 -3.403 -12.118 1.00 90.69 134 ARG A CA 1
ATOM 1102 C C . ARG A 1 134 ? -5.320 -2.276 -13.155 1.00 90.69 134 ARG A C 1
ATOM 1104 O O . ARG A 1 134 ? -5.176 -2.560 -14.336 1.00 90.69 134 ARG A O 1
ATOM 1111 N N . LYS A 1 135 ? -5.549 -1.026 -12.742 1.00 91.81 135 LYS A N 1
ATOM 1112 C CA . LYS A 1 135 ? -5.548 0.143 -13.638 1.00 91.81 135 LYS A CA 1
ATOM 1113 C C . LYS A 1 135 ? -4.154 0.738 -13.823 1.00 91.81 135 LYS A C 1
ATOM 1115 O O . LYS A 1 135 ? -3.985 1.634 -14.641 1.00 91.81 135 LYS A O 1
ATOM 1120 N N . ILE A 1 136 ? -3.180 0.290 -13.035 1.00 93.50 136 ILE A N 1
ATOM 1121 C CA . ILE A 1 136 ? -1.816 0.797 -13.095 1.00 93.50 136 ILE A CA 1
ATOM 1122 C C . ILE A 1 136 ? -1.087 0.042 -14.198 1.00 93.50 136 ILE A C 1
ATOM 1124 O O . ILE A 1 136 ? -0.628 -1.085 -14.001 1.00 93.50 136 ILE A O 1
ATOM 1128 N N . THR A 1 137 ? -1.016 0.662 -15.371 1.00 92.81 137 THR A N 1
ATOM 1129 C CA . THR A 1 137 ? -0.346 0.117 -16.553 1.00 92.81 137 THR A CA 1
ATOM 1130 C C . THR A 1 137 ? 0.914 0.891 -16.889 1.00 92.81 137 THR A C 1
ATOM 1132 O O . THR A 1 137 ? 0.981 2.101 -16.671 1.00 92.81 137 THR A O 1
ATOM 1135 N N . ARG A 1 138 ? 1.885 0.216 -17.501 1.00 87.75 138 ARG A N 1
ATOM 1136 C CA . ARG A 1 138 ? 3.032 0.859 -18.140 1.00 87.75 138 ARG A CA 1
ATOM 1137 C C . ARG A 1 138 ? 3.264 0.320 -19.534 1.00 87.75 138 ARG A C 1
ATOM 1139 O O . ARG A 1 138 ? 2.943 -0.827 -19.827 1.00 87.75 138 ARG A O 1
ATOM 1146 N N . GLU A 1 139 ? 3.820 1.181 -20.370 1.00 88.50 139 GLU A N 1
ATOM 1147 C CA . GLU A 1 139 ? 4.266 0.831 -21.707 1.00 88.50 139 GLU A CA 1
ATOM 1148 C C . GLU A 1 139 ? 5.612 0.108 -21.630 1.00 88.50 139 GLU A C 1
ATOM 1150 O O . GLU A 1 139 ? 6.502 0.492 -20.863 1.00 88.50 139 GLU A O 1
ATOM 1155 N N . SER A 1 140 ? 5.744 -0.969 -22.393 1.00 81.81 140 SER A N 1
ATOM 1156 C CA . SER A 1 140 ? 6.994 -1.700 -22.554 1.00 81.81 140 SER A CA 1
ATOM 1157 C C . SER A 1 140 ? 7.795 -1.159 -23.743 1.00 81.81 140 SER A C 1
ATOM 1159 O O . SER A 1 140 ? 7.294 -0.362 -24.531 1.00 81.81 140 SER A O 1
ATOM 1161 N N . SER A 1 141 ? 9.038 -1.612 -23.910 1.00 80.38 141 SER A N 1
ATOM 1162 C CA . SER A 1 141 ? 9.921 -1.159 -24.996 1.00 80.38 141 SER A CA 1
ATOM 1163 C C . SER A 1 141 ? 9.378 -1.414 -26.407 1.00 80.38 141 SER A C 1
ATOM 1165 O O . SER A 1 141 ? 9.828 -0.769 -27.348 1.00 80.38 141 SER A O 1
ATOM 1167 N N . ASN A 1 142 ? 8.425 -2.334 -26.570 1.00 84.00 142 ASN A N 1
ATOM 1168 C CA . ASN A 1 142 ? 7.787 -2.637 -27.854 1.00 84.00 142 ASN A CA 1
ATOM 1169 C C . ASN A 1 142 ? 6.457 -1.883 -28.088 1.00 84.00 142 ASN A C 1
ATOM 1171 O O . ASN A 1 142 ? 5.741 -2.216 -29.028 1.00 84.00 142 ASN A O 1
ATOM 1175 N N . GLY A 1 143 ? 6.086 -0.940 -27.213 1.00 86.12 143 GLY A N 1
ATOM 1176 C CA . GLY A 1 143 ? 4.831 -0.181 -27.295 1.00 86.12 143 GLY A CA 1
ATOM 1177 C C . GLY A 1 143 ? 3.596 -0.869 -26.695 1.00 86.12 143 GLY A C 1
ATOM 1178 O O . GLY A 1 143 ? 2.520 -0.278 -26.640 1.00 86.12 143 GLY A O 1
ATOM 1179 N N . SER A 1 144 ? 3.700 -2.115 -26.215 1.00 87.50 144 SER A N 1
ATOM 1180 C CA . SER A 1 144 ? 2.586 -2.792 -25.536 1.00 87.50 144 SER A CA 1
ATOM 1181 C C . SER A 1 144 ? 2.431 -2.327 -24.088 1.00 87.50 144 SER A C 1
ATOM 1183 O O . SER A 1 144 ? 3.433 -2.184 -23.385 1.00 87.50 144 SER A O 1
ATOM 1185 N N . TYR A 1 145 ? 1.197 -2.224 -23.595 1.00 89.06 145 TYR A N 1
ATOM 1186 C CA . TYR A 1 145 ? 0.914 -1.914 -22.192 1.00 89.06 145 TYR A CA 1
ATOM 1187 C C . TYR A 1 145 ? 0.755 -3.176 -21.339 1.00 89.06 145 TYR A C 1
ATOM 1189 O O . TYR A 1 145 ? 0.131 -4.151 -21.755 1.00 89.06 145 TYR A O 1
ATOM 1197 N N . PHE A 1 146 ? 1.275 -3.142 -20.114 1.00 86.25 146 PHE A N 1
ATOM 1198 C CA . PHE A 1 146 ? 1.125 -4.213 -19.131 1.00 86.25 146 PHE A CA 1
ATOM 1199 C C . PHE A 1 146 ? 0.770 -3.664 -17.749 1.00 86.25 146 PHE A C 1
ATOM 1201 O O . PHE A 1 146 ? 1.170 -2.559 -17.386 1.00 86.25 146 PHE A O 1
ATOM 1208 N N . ASN A 1 147 ? 0.043 -4.455 -16.956 1.00 90.06 147 ASN A N 1
ATOM 1209 C CA . ASN A 1 147 ? -0.279 -4.111 -15.571 1.00 90.06 147 ASN A CA 1
ATOM 1210 C C . ASN A 1 147 ? 0.958 -4.254 -14.680 1.00 90.06 147 ASN A C 1
ATOM 1212 O O . ASN A 1 147 ? 1.610 -5.301 -14.683 1.00 90.06 147 ASN A O 1
ATOM 1216 N N . VAL A 1 148 ? 1.232 -3.225 -13.881 1.00 89.12 148 VAL A N 1
ATOM 1217 C CA . VAL A 1 148 ? 2.356 -3.197 -12.937 1.00 89.12 148 VAL A CA 1
ATOM 1218 C C . VAL A 1 148 ? 2.084 -4.080 -11.729 1.00 89.12 148 VAL A C 1
ATOM 1220 O O . VAL A 1 148 ? 2.978 -4.788 -11.278 1.00 89.12 148 VAL A O 1
ATOM 1223 N N . PHE A 1 149 ? 0.851 -4.073 -11.227 1.00 88.94 149 PHE A N 1
ATOM 1224 C CA . PHE A 1 149 ? 0.442 -4.856 -10.066 1.00 88.94 149 PHE A CA 1
ATOM 1225 C C . PHE A 1 149 ? -0.474 -6.004 -10.492 1.00 88.94 149 PHE A C 1
ATOM 1227 O O . PHE A 1 149 ? -1.425 -5.810 -11.254 1.00 88.94 149 PHE A O 1
ATOM 1234 N N . ASP A 1 150 ? -0.193 -7.203 -9.985 1.00 79.75 150 ASP A N 1
ATOM 1235 C CA . ASP A 1 150 ? -1.116 -8.334 -10.069 1.00 79.75 150 ASP A CA 1
ATOM 1236 C C . ASP A 1 150 ? -2.029 -8.363 -8.837 1.00 79.75 150 ASP A C 1
ATOM 1238 O O . ASP A 1 150 ? -1.673 -7.844 -7.783 1.00 79.75 150 ASP A O 1
ATOM 1242 N N . VAL A 1 151 ? -3.182 -9.030 -8.935 1.00 76.12 151 VAL A N 1
ATOM 1243 C CA . VAL A 1 151 ? -4.042 -9.305 -7.772 1.00 76.12 151 VAL A CA 1
ATOM 1244 C C . VAL A 1 151 ? -3.290 -10.061 -6.678 1.00 76.12 151 VAL A C 1
ATOM 1246 O O . VAL A 1 151 ? -3.545 -9.826 -5.502 1.00 76.12 151 VAL A O 1
ATOM 1249 N N . ASN A 1 152 ? -2.353 -10.930 -7.064 1.00 80.00 152 ASN A N 1
ATOM 1250 C CA . ASN A 1 152 ? -1.527 -11.691 -6.128 1.00 80.00 152 ASN A CA 1
ATOM 1251 C C . ASN A 1 152 ? -0.381 -10.857 -5.536 1.00 80.00 152 ASN A C 1
ATOM 1253 O O . ASN A 1 152 ? 0.180 -11.230 -4.516 1.00 80.00 152 ASN A O 1
ATOM 1257 N N . GLY A 1 153 ? -0.050 -9.718 -6.154 1.00 83.75 153 GLY A N 1
ATOM 1258 C CA . GLY A 1 153 ? 0.908 -8.749 -5.620 1.00 83.75 153 GLY A CA 1
ATOM 1259 C C . GLY A 1 153 ? 0.279 -7.744 -4.651 1.00 83.75 153 GLY A C 1
ATOM 1260 O O . GLY A 1 153 ? 0.970 -6.836 -4.204 1.00 83.75 153 GLY A O 1
ATOM 1261 N N . ILE A 1 154 ? -1.019 -7.873 -4.358 1.00 89.75 154 ILE A N 1
ATOM 1262 C CA . ILE A 1 154 ? -1.750 -7.028 -3.413 1.00 89.75 154 ILE A CA 1
ATOM 1263 C C . ILE A 1 154 ? -2.283 -7.902 -2.287 1.00 89.75 154 ILE A C 1
ATOM 1265 O O . ILE A 1 154 ? -3.148 -8.761 -2.504 1.00 89.75 154 ILE A O 1
ATOM 1269 N N . ASP A 1 155 ? -1.825 -7.611 -1.077 1.00 92.69 155 ASP A N 1
ATOM 1270 C CA . ASP A 1 155 ? -2.348 -8.235 0.128 1.00 92.69 155 ASP A CA 1
ATOM 1271 C C . ASP A 1 155 ? -2.809 -7.196 1.142 1.00 92.69 155 ASP A C 1
ATOM 1273 O O . ASP A 1 155 ? -2.282 -6.086 1.196 1.00 92.69 155 ASP A O 1
ATOM 1277 N N . VAL A 1 156 ? -3.840 -7.544 1.903 1.00 94.06 156 VAL A N 1
ATOM 1278 C CA . VAL A 1 156 ? -4.384 -6.693 2.960 1.00 94.06 156 VAL A CA 1
ATOM 1279 C C . VAL A 1 156 ? -4.618 -7.564 4.176 1.00 94.06 156 VAL A C 1
ATOM 1281 O O . VAL A 1 156 ? -5.381 -8.528 4.099 1.00 94.06 156 VAL A O 1
ATOM 1284 N N . THR A 1 157 ? -4.031 -7.156 5.291 1.00 93.06 157 THR A N 1
ATOM 1285 C CA . THR A 1 157 ? -4.173 -7.811 6.589 1.00 93.06 157 THR A CA 1
ATOM 1286 C C . THR A 1 157 ? -4.784 -6.826 7.569 1.00 93.06 157 THR A C 1
ATOM 1288 O O . THR A 1 157 ? -4.436 -5.648 7.561 1.00 93.06 157 THR A O 1
ATOM 1291 N N . GLU A 1 158 ? -5.712 -7.287 8.397 1.00 92.94 158 GLU A N 1
ATOM 1292 C CA . GLU A 1 158 ? -6.235 -6.484 9.502 1.00 92.94 158 GLU A CA 1
ATOM 1293 C C . GLU A 1 158 ? -5.245 -6.493 10.666 1.00 92.94 158 GLU A C 1
ATOM 1295 O O . GLU A 1 158 ? -4.625 -7.518 10.955 1.00 92.94 158 GLU A O 1
ATOM 1300 N N . ILE A 1 159 ? -5.061 -5.340 11.299 1.00 90.81 159 ILE A N 1
ATOM 1301 C CA . ILE A 1 159 ? -4.102 -5.172 12.387 1.00 90.81 159 ILE A CA 1
ATOM 1302 C C . ILE A 1 159 ? -4.862 -5.268 13.707 1.00 90.81 159 ILE A C 1
ATOM 1304 O O . ILE A 1 159 ? -5.597 -4.359 14.073 1.00 90.81 159 ILE A O 1
ATOM 1308 N N . TYR A 1 160 ? -4.649 -6.366 14.431 1.00 86.12 160 TYR A N 1
ATOM 1309 C CA . TYR A 1 160 ? -5.158 -6.544 15.798 1.00 86.12 160 TYR A CA 1
ATOM 1310 C C . TYR A 1 160 ? -4.076 -6.329 16.862 1.00 86.12 160 TYR A C 1
ATOM 1312 O O . TYR A 1 160 ? -4.388 -6.055 18.016 1.00 86.12 160 TYR A O 1
ATOM 1320 N N . ASP A 1 161 ? -2.806 -6.442 16.467 1.00 84.88 161 ASP A N 1
ATOM 1321 C CA . ASP A 1 161 ? -1.644 -6.260 17.329 1.00 84.88 161 ASP A CA 1
ATOM 1322 C C . ASP A 1 161 ? -0.686 -5.246 16.695 1.00 84.88 161 ASP A C 1
ATOM 1324 O O . ASP A 1 161 ? 0.119 -5.560 15.812 1.00 84.88 161 ASP A O 1
ATOM 1328 N N . VAL A 1 162 ? -0.810 -3.992 17.136 1.00 82.94 162 VAL A N 1
ATOM 1329 C CA . VAL A 1 162 ? 0.042 -2.897 16.661 1.00 82.94 162 VAL A CA 1
ATOM 1330 C C . VAL A 1 162 ? 1.493 -3.096 17.112 1.00 82.94 162 VAL A C 1
ATOM 1332 O O . VAL A 1 162 ? 2.404 -2.686 16.397 1.00 82.94 162 VAL A O 1
ATOM 1335 N N . ASN A 1 163 ? 1.742 -3.755 18.245 1.00 81.38 163 ASN A N 1
ATOM 1336 C CA . ASN A 1 163 ? 3.107 -3.996 18.711 1.00 81.38 163 ASN A CA 1
ATOM 1337 C C . ASN A 1 163 ? 3.786 -5.032 17.814 1.00 81.38 163 ASN A C 1
ATOM 1339 O O . ASN A 1 163 ? 4.841 -4.746 17.249 1.00 81.38 163 ASN A O 1
ATOM 1343 N N . GLY A 1 164 ? 3.123 -6.165 17.568 1.00 81.75 164 GLY A N 1
ATOM 1344 C CA . GLY A 1 164 ? 3.626 -7.205 16.673 1.00 81.75 164 GLY A CA 1
ATOM 1345 C C . GLY A 1 164 ? 3.888 -6.706 15.247 1.00 81.75 164 GLY A C 1
ATOM 1346 O O . GLY A 1 164 ? 4.916 -7.042 14.656 1.00 81.75 164 GLY A O 1
ATOM 1347 N N . ILE A 1 165 ? 3.016 -5.851 14.687 1.00 79.81 165 ILE A N 1
ATOM 1348 C CA . ILE A 1 165 ? 3.254 -5.294 13.342 1.00 79.81 165 ILE A CA 1
ATOM 1349 C C . ILE A 1 165 ? 4.395 -4.271 13.322 1.00 79.81 165 ILE A C 1
ATOM 1351 O O . ILE A 1 165 ? 5.151 -4.209 12.351 1.00 79.81 165 ILE A O 1
ATOM 1355 N N . SER A 1 166 ? 4.545 -3.494 14.397 1.00 78.06 166 SER A N 1
ATOM 1356 C CA . SER A 1 166 ? 5.632 -2.524 14.536 1.00 78.06 166 SER A CA 1
ATOM 1357 C C . SER A 1 166 ? 6.981 -3.228 14.642 1.00 78.06 166 SER A C 1
ATOM 1359 O O . SER A 1 166 ? 7.923 -2.840 13.958 1.00 78.06 166 SER A O 1
ATOM 1361 N N . GLU A 1 167 ? 7.058 -4.304 15.429 1.00 77.81 167 GLU A N 1
ATOM 1362 C CA . GLU A 1 167 ? 8.244 -5.158 15.536 1.00 77.81 167 GLU A CA 1
ATOM 1363 C C . GLU A 1 167 ? 8.583 -5.830 14.202 1.00 77.81 167 GLU A C 1
ATOM 1365 O O . GLU A 1 167 ? 9.745 -5.838 13.795 1.00 77.81 167 GLU A O 1
ATOM 1370 N N . TYR A 1 168 ? 7.577 -6.352 13.489 1.00 78.88 168 TYR A N 1
ATOM 1371 C CA . TYR A 1 168 ? 7.758 -6.936 12.157 1.00 78.88 168 TYR A CA 1
ATOM 1372 C C . TYR A 1 168 ? 8.372 -5.928 11.177 1.00 78.88 168 TYR A C 1
ATOM 1374 O O . TYR A 1 168 ? 9.383 -6.227 10.538 1.00 78.88 168 TYR A O 1
ATOM 1382 N N . ILE A 1 169 ? 7.800 -4.721 11.086 1.00 75.50 169 ILE A N 1
ATOM 1383 C CA . ILE A 1 169 ? 8.311 -3.670 10.200 1.00 75.50 169 ILE A CA 1
ATOM 1384 C C . ILE A 1 169 ? 9.716 -3.256 10.627 1.00 75.50 169 ILE A C 1
ATOM 1386 O O . ILE A 1 169 ? 10.616 -3.252 9.792 1.00 75.50 169 ILE A O 1
ATOM 1390 N N . ALA A 1 170 ? 9.935 -2.965 11.910 1.00 74.12 170 ALA A N 1
ATOM 1391 C CA . ALA A 1 170 ? 11.230 -2.508 12.403 1.00 74.12 170 ALA A CA 1
ATOM 1392 C C . ALA A 1 170 ? 12.336 -3.546 12.144 1.00 74.12 170 ALA A C 1
ATOM 1394 O O . ALA A 1 170 ? 13.391 -3.203 11.615 1.00 74.12 170 ALA A O 1
ATOM 1395 N N . LYS A 1 171 ? 12.060 -4.834 12.377 1.00 72.31 171 LYS A N 1
ATOM 1396 C CA . LYS A 1 171 ? 12.988 -5.931 12.070 1.00 72.31 171 LYS A CA 1
ATOM 1397 C C . LYS A 1 171 ? 13.285 -6.054 10.574 1.00 72.31 171 LYS A C 1
ATOM 1399 O O . LYS A 1 171 ? 14.416 -6.355 10.187 1.00 72.31 171 LYS A O 1
ATOM 1404 N N . ASN A 1 172 ? 12.296 -5.846 9.708 1.00 69.38 172 ASN A N 1
ATOM 1405 C CA . ASN A 1 172 ? 12.530 -5.863 8.262 1.00 69.38 172 ASN A CA 1
ATOM 1406 C C . ASN A 1 172 ? 13.366 -4.669 7.794 1.00 69.38 172 ASN A C 1
ATOM 1408 O O . ASN A 1 172 ? 14.128 -4.817 6.832 1.00 69.38 172 ASN A O 1
ATOM 1412 N N . LEU A 1 173 ? 13.265 -3.529 8.487 1.00 67.19 173 LEU A N 1
ATOM 1413 C CA . LEU A 1 173 ? 14.100 -2.363 8.226 1.00 67.19 173 LEU A CA 1
ATOM 1414 C C . LEU A 1 173 ? 15.560 -2.609 8.651 1.00 67.19 173 LEU A C 1
ATOM 1416 O O . LEU A 1 173 ? 16.483 -2.386 7.871 1.00 67.19 173 LEU A O 1
ATOM 1420 N N . GLU A 1 174 ? 15.784 -3.166 9.847 1.00 65.88 174 GLU A N 1
ATOM 1421 C CA . GLU A 1 174 ? 17.132 -3.506 10.344 1.00 65.88 174 GLU A CA 1
ATOM 1422 C C . GLU A 1 174 ? 17.918 -4.406 9.380 1.00 65.88 174 GLU A C 1
ATOM 1424 O O . GLU A 1 174 ? 19.125 -4.252 9.200 1.00 65.88 174 GLU A O 1
ATOM 1429 N N . ASN A 1 175 ? 17.230 -5.370 8.765 1.00 62.25 175 ASN A N 1
ATOM 1430 C CA . ASN A 1 175 ? 17.850 -6.392 7.924 1.00 62.25 175 ASN A CA 1
ATOM 1431 C C . ASN A 1 175 ? 18.049 -5.953 6.461 1.00 62.25 175 ASN A C 1
ATOM 1433 O O . ASN A 1 175 ? 18.524 -6.750 5.645 1.00 62.25 175 ASN A O 1
ATOM 1437 N N . ASN A 1 176 ? 17.683 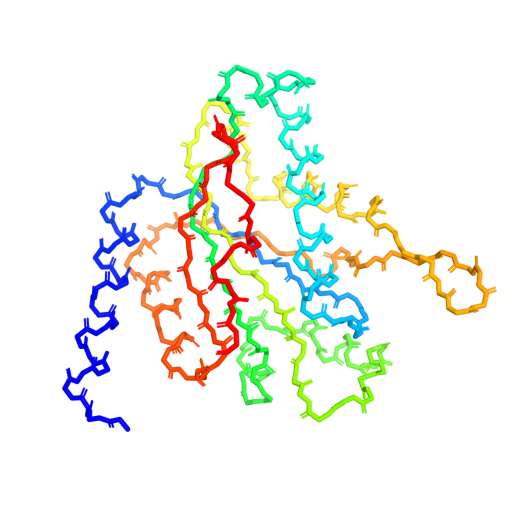-4.716 6.111 1.00 60.25 176 ASN A N 1
ATOM 1438 C CA . ASN A 1 176 ? 17.779 -4.188 4.756 1.00 60.25 176 ASN A CA 1
ATOM 1439 C C . ASN A 1 176 ? 18.405 -2.787 4.759 1.00 60.25 176 ASN A C 1
ATOM 1441 O O . ASN A 1 176 ? 17.727 -1.798 5.019 1.00 60.25 176 ASN A O 1
ATOM 1445 N N . GLU A 1 177 ? 19.673 -2.687 4.345 1.00 54.44 177 GLU A N 1
ATOM 1446 C CA . GLU A 1 177 ? 20.414 -1.413 4.233 1.00 54.44 177 GLU A CA 1
ATOM 1447 C C . GLU A 1 177 ? 19.773 -0.387 3.273 1.00 54.44 177 GLU A C 1
ATOM 1449 O O . GLU A 1 177 ? 20.168 0.771 3.261 1.00 54.44 177 GLU A O 1
ATOM 1454 N N . SER A 1 178 ? 18.790 -0.791 2.459 1.00 56.56 178 SER A N 1
ATOM 1455 C CA . SER A 1 178 ? 18.053 0.080 1.523 1.00 56.56 178 SER A CA 1
ATOM 1456 C C . SER A 1 178 ? 16.575 0.248 1.883 1.00 56.56 178 SER A C 1
ATOM 1458 O O . SER A 1 178 ? 15.757 0.529 1.006 1.00 56.56 178 SER A O 1
ATOM 1460 N N . SER A 1 179 ? 16.211 -0.026 3.131 1.00 58.59 179 SER A N 1
ATOM 1461 C CA . SER A 1 179 ? 14.842 0.118 3.607 1.00 58.59 179 SER A CA 1
ATOM 1462 C C . SER A 1 179 ? 14.620 1.484 4.250 1.00 58.59 179 SER A C 1
ATOM 1464 O O . SER A 1 179 ? 15.546 2.100 4.777 1.00 58.59 179 SER A O 1
ATOM 1466 N N . SER A 1 180 ? 13.391 1.981 4.180 1.00 63.38 180 SER A N 1
ATOM 1467 C CA . SER A 1 180 ? 13.033 3.256 4.792 1.00 63.38 180 SER A CA 1
ATOM 1468 C C . SER A 1 180 ? 11.579 3.256 5.243 1.00 63.38 180 SER A C 1
ATOM 1470 O O . SER A 1 180 ? 10.745 2.538 4.684 1.00 63.38 180 SER A O 1
ATOM 1472 N N . ILE A 1 181 ? 11.273 4.045 6.272 1.00 57.97 181 ILE A N 1
ATOM 1473 C CA . ILE A 1 181 ? 9.914 4.244 6.775 1.00 57.97 181 ILE A CA 1
ATOM 1474 C C . ILE A 1 181 ? 9.599 5.729 6.822 1.00 57.97 181 ILE A C 1
ATOM 1476 O O . ILE A 1 181 ? 10.388 6.522 7.330 1.00 57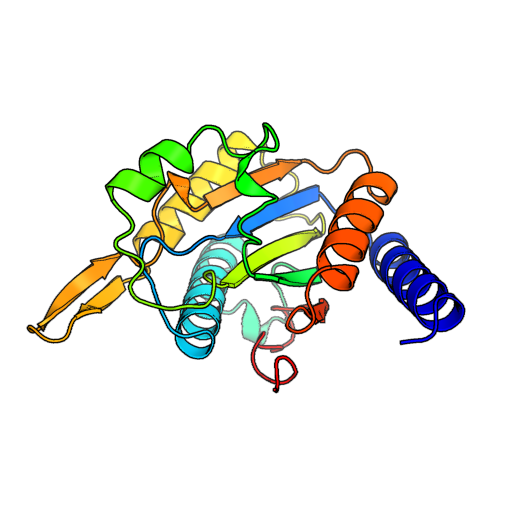.97 181 ILE A O 1
ATOM 1480 N N . HIS A 1 182 ? 8.433 6.088 6.297 1.00 61.72 182 HIS A N 1
ATOM 1481 C CA . HIS A 1 182 ? 7.983 7.470 6.235 1.00 61.72 182 HIS A CA 1
ATOM 1482 C C . HIS A 1 182 ? 6.510 7.561 6.645 1.00 61.72 182 HIS A C 1
ATOM 1484 O O . HIS A 1 182 ? 5.706 6.708 6.240 1.00 61.72 182 HIS A O 1
ATOM 1490 N N . PRO A 1 183 ? 6.118 8.576 7.434 1.00 54.50 183 PRO A N 1
ATOM 1491 C CA . PRO A 1 183 ? 4.709 8.910 7.574 1.00 54.50 183 PRO A CA 1
ATOM 1492 C C . PRO A 1 183 ? 4.153 9.341 6.211 1.00 54.50 183 PRO A C 1
ATOM 1494 O O . PRO A 1 183 ? 4.843 9.990 5.423 1.00 54.50 183 PRO A O 1
ATOM 1497 N N . PHE A 1 184 ? 2.896 9.008 5.927 1.00 62.56 184 PHE A N 1
ATOM 1498 C CA . PHE A 1 184 ? 2.182 9.548 4.776 1.00 62.56 184 PHE A CA 1
ATOM 1499 C C . PHE A 1 184 ? 0.861 10.194 5.196 1.00 62.56 184 PHE A C 1
ATOM 1501 O O . PHE A 1 184 ? 0.077 9.642 5.973 1.00 62.56 184 PHE A O 1
ATOM 1508 N N . ASP A 1 185 ? 0.604 11.363 4.612 1.00 55.41 185 ASP A N 1
ATOM 1509 C CA . ASP A 1 185 ? -0.668 12.067 4.690 1.00 55.41 185 ASP A CA 1
ATOM 1510 C C . ASP A 1 185 ? -1.093 12.500 3.280 1.00 55.41 185 ASP A C 1
ATOM 1512 O O . ASP A 1 185 ? -0.594 13.476 2.706 1.00 55.41 185 ASP A O 1
ATOM 1516 N N . PHE A 1 186 ? -2.028 11.751 2.690 1.00 58.97 186 PHE A N 1
ATOM 1517 C CA . PHE A 1 186 ? -2.579 12.097 1.378 1.00 58.97 186 PHE A CA 1
ATOM 1518 C C . PHE A 1 186 ? -3.642 13.198 1.439 1.00 58.97 186 PHE A C 1
ATOM 1520 O O . PHE A 1 186 ? -4.079 13.670 0.388 1.00 58.97 186 PHE A O 1
ATOM 1527 N N . GLY A 1 187 ? -4.016 13.637 2.641 1.00 41.03 187 GLY A N 1
ATOM 1528 C CA . GLY A 1 187 ? -4.755 14.862 2.890 1.00 41.03 187 GLY A CA 1
ATOM 1529 C C . GLY A 1 187 ? -3.866 16.110 2.929 1.00 41.03 187 GLY A C 1
ATOM 1530 O O . GLY A 1 187 ? -4.360 17.179 3.223 1.00 41.03 187 GLY A O 1
ATOM 1531 N N . GLY A 1 188 ? -2.567 16.064 2.633 1.00 38.47 188 GLY A N 1
ATOM 1532 C CA . GLY A 1 188 ? -1.727 17.275 2.717 1.00 38.47 188 GLY A CA 1
ATOM 1533 C C . GLY A 1 188 ? -0.765 17.512 1.563 1.00 38.47 188 GLY A C 1
ATOM 1534 O O . GLY A 1 188 ? -0.110 18.546 1.556 1.00 38.47 188 GLY A O 1
ATOM 1535 N N . PHE A 1 189 ? -0.708 16.596 0.589 1.00 40.78 189 PHE A N 1
ATOM 1536 C CA . PHE A 1 189 ? 0.436 16.387 -0.308 1.00 40.78 189 PHE A CA 1
ATOM 1537 C C . PHE A 1 189 ? 1.712 16.006 0.459 1.00 40.78 189 PHE A C 1
ATOM 1539 O O . PHE A 1 189 ? 2.583 16.834 0.693 1.00 40.78 189 PHE A O 1
ATOM 1546 N N . CYS A 1 190 ? 1.873 14.716 0.758 1.00 40.22 190 CYS A N 1
ATOM 1547 C CA . CYS A 1 190 ? 3.203 14.131 0.895 1.00 40.22 190 CYS A CA 1
ATOM 1548 C C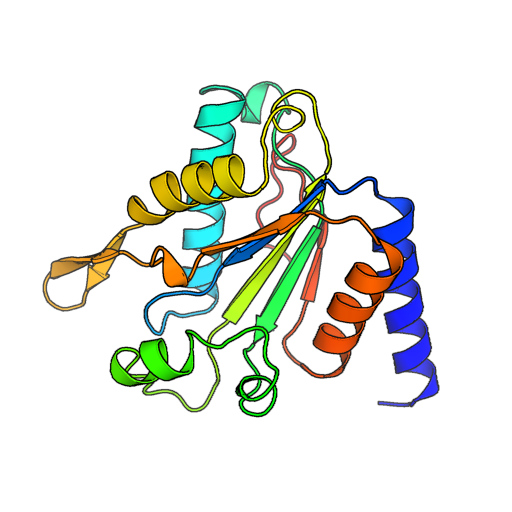 . CYS A 1 190 ? 3.308 12.897 -0.009 1.00 40.22 190 CYS A C 1
ATOM 1550 O O . CYS A 1 190 ? 2.621 11.892 0.183 1.00 40.22 190 CYS A O 1
ATOM 1552 N N . PHE A 1 191 ? 4.117 13.027 -1.062 1.00 50.12 191 PHE A N 1
ATOM 1553 C CA . PHE A 1 191 ? 4.495 11.935 -1.950 1.00 50.12 191 PHE A CA 1
ATOM 1554 C C . PHE A 1 191 ? 5.540 11.071 -1.237 1.00 50.12 191 PHE A C 1
ATOM 1556 O O . PHE A 1 191 ? 6.470 11.610 -0.649 1.00 50.12 191 PHE A O 1
ATOM 1563 N N . ILE A 1 192 ? 5.487 9.748 -1.429 1.00 51.22 192 ILE A N 1
ATOM 1564 C CA . ILE A 1 192 ? 6.524 8.763 -1.025 1.00 51.22 192 ILE A CA 1
ATOM 1565 C C . ILE A 1 192 ? 7.947 9.143 -1.546 1.00 51.22 192 ILE A C 1
ATOM 1567 O O . ILE A 1 192 ? 8.938 8.485 -1.260 1.00 51.22 192 ILE A O 1
ATOM 1571 N N . ALA A 1 193 ? 8.068 10.199 -2.358 1.00 37.59 193 ALA A N 1
ATOM 1572 C CA . ALA A 1 193 ? 9.172 10.469 -3.264 1.00 37.59 193 ALA A CA 1
ATOM 1573 C C . ALA A 1 193 ? 10.320 11.338 -2.719 1.00 37.59 193 ALA A C 1
ATOM 1575 O O . ALA A 1 193 ? 11.365 11.357 -3.368 1.00 37.59 193 ALA A O 1
ATOM 1576 N N . GLU A 1 194 ? 10.183 12.064 -1.603 1.00 35.72 194 GLU A N 1
ATOM 1577 C CA . GLU A 1 194 ? 11.258 12.999 -1.205 1.00 35.72 194 GLU A CA 1
ATOM 1578 C C . GLU A 1 194 ? 12.363 12.389 -0.338 1.00 35.72 194 GLU A C 1
ATOM 1580 O O . GLU A 1 194 ? 13.479 12.907 -0.347 1.00 35.72 194 GLU A O 1
ATOM 1585 N N . GLU A 1 195 ? 12.125 11.251 0.314 1.00 37.78 195 GLU A N 1
ATOM 1586 C CA . GLU A 1 195 ? 13.000 10.824 1.414 1.00 37.78 195 GLU A CA 1
ATOM 1587 C C . GLU A 1 195 ? 13.563 9.394 1.258 1.00 37.78 195 GLU A C 1
ATOM 1589 O O . GLU A 1 195 ? 14.521 9.028 1.935 1.00 37.78 195 GLU A O 1
ATOM 1594 N N . ILE A 1 196 ? 13.102 8.630 0.253 1.00 39.59 196 ILE A N 1
ATOM 1595 C CA . ILE A 1 196 ? 13.781 7.403 -0.211 1.00 39.59 196 ILE A CA 1
ATOM 1596 C C . ILE A 1 196 ? 14.938 7.802 -1.150 1.00 39.59 196 ILE A C 1
ATOM 1598 O O . ILE A 1 196 ? 14.884 7.594 -2.365 1.00 39.59 196 ILE A O 1
ATOM 1602 N N . ARG A 1 197 ? 15.980 8.460 -0.625 1.00 31.20 197 ARG A N 1
ATOM 1603 C CA . ARG A 1 197 ? 17.196 8.797 -1.390 1.00 31.20 197 ARG A CA 1
ATOM 1604 C C . ARG A 1 197 ? 18.436 8.094 -0.832 1.00 31.20 197 ARG A C 1
ATOM 1606 O O . ARG A 1 197 ? 18.968 8.526 0.177 1.00 31.20 197 ARG A O 1
ATOM 1613 N N . ARG A 1 198 ? 18.901 7.142 -1.653 1.00 35.50 198 ARG A N 1
ATOM 1614 C CA . ARG A 1 198 ? 20.274 6.635 -1.877 1.00 35.50 198 ARG A CA 1
ATOM 1615 C C . ARG A 1 198 ? 21.039 6.039 -0.703 1.00 35.50 198 ARG A C 1
ATOM 1617 O O . ARG A 1 198 ? 21.555 6.818 0.120 1.00 35.50 198 ARG A O 1
#

Foldseek 3Di:
DDPVVLVVQLVVLLCVQVVPADFWKKKKFDWLEDDDPVLVLVLVLQLQQVLFCVQVNDCLQVQLHGWWHKKKKFFPDPVCCPPPPCPCVVVSVVRYPDPDPTGHIMMITGTHDDPRCVPDDQVRVLVSSQVSQQVRWDADPVRDIDRGTHSSSIHMDTDPDSSVVSSVRSVSQSVGPQMDMDTDRSSHDDRPPDPSDD

Organism: NCBI:txid642797

Radius of gyration: 16.7 Å; chains: 1; bounding box: 44×40×48 Å